Protein AF-A0A972ZRT1-F1 (afdb_monomer_lite)

Structure (mmCIF, N/CA/C/O backbone):
data_AF-A0A972ZRT1-F1
#
_entry.id   AF-A0A972ZRT1-F1
#
loop_
_atom_site.group_PDB
_atom_site.id
_atom_site.type_symbol
_atom_site.label_atom_id
_atom_site.label_alt_id
_atom_site.label_comp_id
_atom_site.label_asym_id
_atom_site.label_entity_id
_atom_site.label_seq_id
_atom_site.pdbx_PDB_ins_code
_atom_site.Cartn_x
_atom_site.Cartn_y
_atom_site.Cartn_z
_atom_site.occupancy
_atom_site.B_iso_or_equiv
_atom_site.auth_seq_id
_atom_site.auth_comp_id
_atom_site.auth_asym_id
_atom_site.auth_atom_id
_atom_site.pdbx_PDB_model_num
ATOM 1 N N . MET A 1 1 ? 25.704 -63.045 24.864 1.00 39.81 1 MET A N 1
ATOM 2 C CA . MET A 1 1 ? 25.781 -61.750 24.145 1.00 39.81 1 MET A CA 1
ATOM 3 C C . MET A 1 1 ? 24.471 -61.599 23.388 1.00 39.81 1 MET A C 1
ATOM 5 O O . MET A 1 1 ? 24.212 -62.444 22.550 1.00 39.81 1 MET A O 1
ATOM 9 N N . LYS A 1 2 ? 23.493 -60.815 23.882 1.00 44.56 2 LYS A N 1
ATOM 10 C CA . LYS A 1 2 ? 23.227 -59.394 23.516 1.00 44.56 2 LYS A CA 1
ATOM 11 C C . LYS A 1 2 ? 23.296 -59.235 21.987 1.00 44.56 2 LYS A C 1
ATOM 13 O O . LYS A 1 2 ? 24.315 -59.601 21.431 1.00 44.56 2 LYS A O 1
ATOM 18 N N . TYR A 1 3 ? 22.237 -58.843 21.278 1.00 43.31 3 TYR A N 1
ATOM 19 C CA . TYR A 1 3 ? 21.700 -57.479 21.276 1.00 43.31 3 TYR A CA 1
ATOM 20 C C . TYR A 1 3 ? 20.175 -57.448 21.066 1.00 43.31 3 TYR A C 1
ATOM 22 O O . TYR A 1 3 ? 19.655 -58.005 20.107 1.00 43.31 3 TYR A O 1
ATOM 30 N N . PHE A 1 4 ? 19.480 -56.756 21.969 1.00 43.22 4 PHE A N 1
ATOM 31 C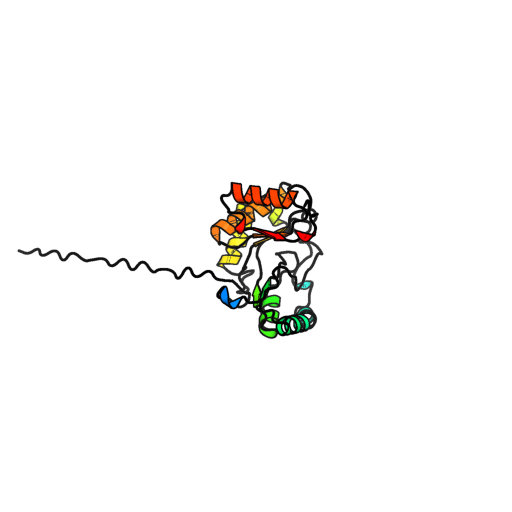 CA . PHE A 1 4 ? 18.089 -56.333 21.827 1.00 43.22 4 PHE A CA 1
ATOM 32 C C . PHE A 1 4 ? 18.144 -54.895 21.295 1.00 43.22 4 PHE A C 1
ATOM 34 O O . PHE A 1 4 ? 18.656 -54.016 21.987 1.00 43.22 4 PHE A O 1
ATOM 41 N N . PHE A 1 5 ? 17.726 -54.669 20.051 1.00 47.25 5 PHE A N 1
ATOM 42 C CA . PHE A 1 5 ? 17.643 -53.333 19.454 1.00 47.25 5 PHE A CA 1
ATOM 43 C C . PHE A 1 5 ? 16.257 -52.762 19.784 1.00 47.25 5 PHE A C 1
ATOM 45 O O . PHE A 1 5 ? 15.268 -53.314 19.299 1.00 47.25 5 PHE A O 1
ATOM 52 N N . PRO A 1 6 ? 16.123 -51.705 20.606 1.00 54.97 6 PRO A N 1
ATOM 53 C CA . PRO A 1 6 ? 14.837 -51.055 20.758 1.00 54.97 6 PRO A CA 1
ATOM 54 C C . PRO A 1 6 ? 14.612 -50.174 19.528 1.00 54.97 6 PRO A C 1
ATOM 56 O O . PRO A 1 6 ? 15.422 -49.306 19.200 1.00 54.97 6 PRO A O 1
ATOM 59 N N . PHE A 1 7 ? 13.513 -50.430 18.827 1.00 49.84 7 PHE A N 1
ATOM 60 C CA . PHE A 1 7 ? 13.030 -49.589 17.743 1.00 49.84 7 PHE A CA 1
ATOM 61 C C . PHE A 1 7 ? 12.568 -48.259 18.357 1.00 49.84 7 PHE A C 1
ATOM 63 O O . PHE A 1 7 ? 11.537 -48.197 19.028 1.00 49.84 7 PHE A O 1
ATOM 70 N N . LEU A 1 8 ? 13.376 -47.209 18.206 1.00 49.97 8 LEU A N 1
ATOM 71 C CA . LEU A 1 8 ? 13.036 -45.863 18.653 1.00 49.97 8 LEU A CA 1
ATOM 72 C C . LEU A 1 8 ? 12.017 -45.281 17.665 1.00 49.97 8 LEU A C 1
ATOM 74 O O . LEU A 1 8 ? 12.366 -44.891 16.552 1.00 49.97 8 LEU A O 1
ATOM 78 N N . LEU A 1 9 ? 10.747 -45.259 18.062 1.00 47.25 9 LEU A N 1
ATOM 79 C CA . LEU A 1 9 ? 9.679 -44.598 17.321 1.00 47.25 9 LEU A CA 1
ATOM 80 C C . LEU A 1 9 ? 9.896 -43.078 17.418 1.00 47.25 9 LEU A C 1
ATOM 82 O O . LEU A 1 9 ? 9.587 -42.462 18.436 1.00 47.25 9 LEU A O 1
ATOM 86 N N . ILE A 1 10 ? 10.477 -42.473 16.381 1.00 54.62 10 ILE A N 1
ATOM 87 C CA . ILE A 1 10 ? 10.592 -41.016 16.270 1.00 54.62 10 ILE A CA 1
ATOM 88 C C . ILE A 1 10 ? 9.195 -40.474 15.948 1.00 54.62 10 ILE A C 1
ATOM 90 O O . ILE A 1 10 ? 8.730 -40.559 14.812 1.00 54.62 10 ILE A O 1
ATOM 94 N N . LEU A 1 11 ? 8.508 -39.936 16.960 1.00 49.94 11 LEU A N 1
ATOM 95 C CA . LEU A 1 11 ? 7.317 -39.114 16.762 1.00 49.94 11 LEU A CA 1
ATOM 96 C C . LEU A 1 11 ? 7.757 -37.793 16.120 1.00 49.94 11 LEU A C 1
ATOM 98 O O . LEU A 1 11 ? 8.263 -36.896 16.792 1.00 49.94 11 LEU A O 1
ATOM 102 N N . VAL A 1 12 ? 7.573 -37.675 14.807 1.00 55.06 12 VAL A N 1
ATOM 103 C CA . VAL A 1 12 ? 7.642 -36.385 14.120 1.00 55.06 12 VAL A CA 1
ATOM 104 C C . VAL A 1 12 ? 6.389 -35.611 14.519 1.00 55.06 12 VAL A C 1
ATOM 106 O O . VAL A 1 12 ? 5.310 -35.816 13.966 1.00 55.06 12 VAL A O 1
ATOM 109 N N . LEU A 1 13 ? 6.514 -34.747 15.527 1.00 49.66 13 LEU A N 1
ATOM 110 C CA . LEU A 1 13 ? 5.521 -33.718 15.808 1.00 49.66 13 LEU A CA 1
ATOM 111 C C . LEU A 1 13 ? 5.566 -32.720 14.647 1.00 49.66 13 LEU A C 1
ATOM 113 O O . LEU A 1 13 ? 6.328 -31.756 14.664 1.00 49.66 13 LEU A O 1
ATOM 117 N N . LEU A 1 14 ? 4.764 -32.980 13.615 1.00 50.06 14 LEU A N 1
ATOM 118 C CA . LEU A 1 14 ? 4.345 -31.956 12.669 1.00 50.06 14 LEU A CA 1
ATOM 119 C C . LEU A 1 14 ? 3.598 -30.903 13.486 1.00 50.06 14 LEU A C 1
ATOM 121 O O . LEU A 1 14 ? 2.427 -31.058 13.825 1.00 50.06 14 LEU A O 1
ATOM 125 N N . SER A 1 15 ? 4.322 -29.856 13.865 1.00 46.12 15 SER A N 1
ATOM 126 C CA . SER A 1 15 ? 3.750 -28.594 14.302 1.00 46.12 15 SER A CA 1
ATOM 127 C C . SER A 1 15 ? 2.830 -28.124 13.179 1.00 46.12 15 SER A C 1
ATOM 129 O O . SER A 1 15 ? 3.302 -27.541 12.204 1.00 46.12 15 SER A O 1
ATOM 131 N N . CYS A 1 16 ? 1.530 -28.395 13.292 1.00 44.06 16 CYS A N 1
ATOM 132 C CA . CYS A 1 16 ? 0.522 -27.687 12.523 1.00 44.06 16 CYS A CA 1
ATOM 133 C C . CYS A 1 16 ? 0.669 -26.208 12.888 1.00 44.06 16 CYS A C 1
ATOM 135 O O . CYS A 1 16 ? 0.132 -25.756 13.899 1.00 44.06 16 CYS A O 1
ATOM 137 N N . GLN A 1 17 ? 1.457 -25.463 12.108 1.00 53.66 17 GLN A N 1
ATOM 138 C CA . GLN A 1 17 ? 1.399 -24.013 12.136 1.00 53.66 17 GLN A CA 1
ATOM 139 C C . GLN A 1 17 ? -0.059 -23.651 11.895 1.00 53.66 17 GLN A C 1
ATOM 141 O O . GLN A 1 17 ? -0.692 -24.117 10.947 1.00 53.66 17 GLN A O 1
ATOM 146 N N . ASN A 1 18 ? -0.618 -22.914 12.845 1.00 51.59 18 ASN A N 1
ATOM 147 C CA . ASN A 1 18 ? -2.002 -22.497 12.827 1.00 51.59 18 ASN A CA 1
ATOM 148 C C . ASN A 1 18 ? -2.142 -21.473 11.685 1.00 51.59 18 ASN A C 1
ATOM 150 O O . ASN A 1 18 ? -2.020 -20.273 11.912 1.00 51.59 18 ASN A O 1
ATOM 154 N N . ASN A 1 19 ? -2.326 -21.957 10.450 1.00 64.38 19 ASN A N 1
ATOM 155 C CA . ASN A 1 19 ? -2.485 -21.176 9.215 1.00 64.38 19 ASN A CA 1
ATOM 156 C C . ASN A 1 19 ? -3.867 -20.505 9.157 1.00 64.38 19 ASN A C 1
ATOM 158 O O . ASN A 1 19 ? -4.557 -20.525 8.139 1.00 64.38 19 ASN A O 1
ATOM 162 N N . GLN A 1 20 ? -4.310 -19.943 10.279 1.00 74.88 20 GLN A N 1
ATOM 163 C CA . GLN A 1 20 ? -5.464 -19.062 10.298 1.00 74.88 20 GLN A CA 1
ATOM 164 C C . GLN A 1 20 ? -5.087 -17.820 9.480 1.00 74.88 20 GLN A C 1
ATOM 166 O O . GLN A 1 20 ? -4.028 -17.243 9.745 1.00 74.88 20 GLN A O 1
ATOM 171 N N . PRO A 1 21 ? -5.904 -17.405 8.496 1.00 86.00 21 PRO A N 1
ATOM 172 C CA . PRO A 1 21 ? -5.670 -16.154 7.791 1.00 86.00 21 PRO A CA 1
ATOM 173 C C . PRO A 1 21 ? -5.600 -15.013 8.807 1.00 86.00 21 PRO A C 1
ATOM 175 O O . PRO A 1 21 ? -6.326 -15.031 9.803 1.00 86.00 21 PRO A O 1
ATOM 178 N N . LYS A 1 22 ? -4.734 -14.031 8.569 1.00 94.25 22 LYS A N 1
ATOM 179 C CA . LYS A 1 22 ? -4.545 -12.877 9.452 1.00 94.25 22 LYS A CA 1
ATOM 180 C C . LYS A 1 22 ? -4.625 -11.587 8.658 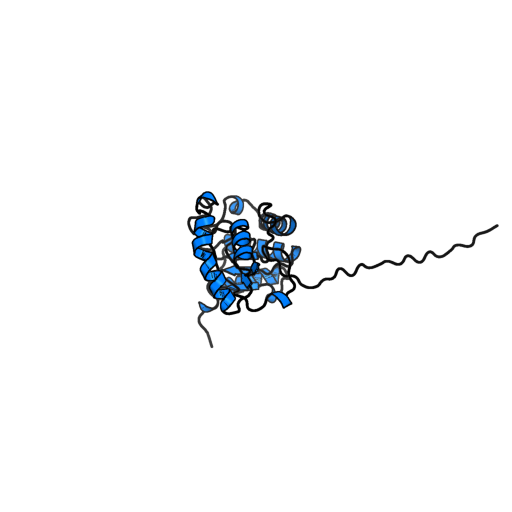1.00 94.25 22 LYS A C 1
ATOM 182 O O . LYS A 1 22 ? -4.318 -11.567 7.470 1.00 94.25 22 LYS A O 1
ATOM 187 N N . ILE A 1 23 ? -5.008 -10.515 9.337 1.00 97.44 23 ILE A N 1
ATOM 188 C CA . ILE A 1 23 ? -4.996 -9.158 8.798 1.00 97.44 23 ILE A CA 1
ATOM 189 C C . ILE A 1 23 ? -3.954 -8.356 9.567 1.00 97.44 23 ILE A C 1
ATOM 191 O O . ILE A 1 23 ? -3.992 -8.306 10.794 1.00 97.44 23 ILE A O 1
ATOM 195 N N . ILE A 1 24 ? -3.032 -7.722 8.849 1.00 98.44 24 ILE A N 1
ATOM 196 C CA . ILE A 1 24 ? -1.960 -6.918 9.437 1.00 98.44 24 ILE A CA 1
ATOM 197 C C . ILE A 1 24 ? -2.447 -5.470 9.538 1.00 98.44 24 ILE A C 1
ATOM 199 O O . ILE A 1 24 ? -2.597 -4.784 8.529 1.00 98.44 24 ILE A O 1
ATOM 203 N N . THR A 1 25 ? -2.714 -5.005 10.758 1.00 98.81 25 THR A N 1
ATOM 204 C CA . THR A 1 25 ? -3.015 -3.593 11.037 1.00 98.81 25 THR A CA 1
ATOM 205 C C . THR A 1 25 ? -1.760 -2.870 11.518 1.00 98.81 25 THR A C 1
ATOM 207 O O . THR A 1 25 ? -0.774 -3.494 11.914 1.00 98.81 25 THR A O 1
ATOM 210 N N . VAL A 1 26 ? -1.805 -1.540 11.581 1.00 98.75 26 VAL A N 1
ATOM 211 C CA . VAL A 1 26 ? -0.696 -0.734 12.119 1.00 98.75 26 VAL A CA 1
ATOM 212 C C . VAL A 1 26 ? -0.433 -0.956 13.615 1.00 98.75 26 VAL A C 1
ATOM 214 O O . VAL A 1 26 ? 0.616 -0.548 14.111 1.00 98.75 26 VAL A O 1
ATOM 217 N N . LEU A 1 27 ? -1.358 -1.607 14.332 1.00 98.62 27 LEU A N 1
ATOM 218 C CA . LEU A 1 27 ? -1.208 -1.994 15.742 1.00 98.62 27 LEU A CA 1
ATOM 219 C C . LEU A 1 27 ? -0.919 -3.489 15.936 1.00 98.62 27 LEU A C 1
ATOM 221 O O . LEU A 1 27 ? -0.841 -3.946 17.075 1.00 98.62 27 LEU A O 1
ATOM 225 N N . GLY A 1 28 ? -0.739 -4.242 14.848 1.00 97.81 28 GLY A N 1
ATOM 226 C CA . GLY A 1 28 ? -0.465 -5.676 14.870 1.00 97.81 28 GLY A CA 1
ATOM 227 C C . GLY A 1 28 ? -1.518 -6.509 14.143 1.00 97.81 28 GLY A C 1
ATOM 228 O O . GLY A 1 28 ? -2.446 -5.991 13.516 1.00 97.81 28 GLY A O 1
ATOM 229 N N . GLU A 1 29 ? -1.337 -7.823 14.203 1.00 97.81 29 GLU A N 1
ATOM 230 C CA . GLU A 1 29 ? -2.214 -8.787 13.545 1.00 97.81 29 GLU A CA 1
ATOM 231 C C . GLU A 1 29 ? -3.562 -8.922 14.267 1.00 97.81 29 GLU A C 1
ATOM 233 O O . GLU A 1 29 ? -3.623 -8.966 15.495 1.00 97.81 29 GLU A O 1
ATOM 238 N N . ILE A 1 30 ? -4.634 -9.063 13.490 1.00 97.88 30 ILE A N 1
ATOM 239 C CA . ILE A 1 30 ? -5.975 -9.427 13.961 1.00 97.88 30 ILE A CA 1
ATOM 240 C C . ILE A 1 30 ? -6.520 -10.596 13.135 1.00 97.88 30 ILE A C 1
ATOM 242 O O . ILE A 1 30 ? -6.065 -10.857 12.015 1.00 97.88 30 ILE A O 1
ATOM 246 N N . SER A 1 31 ? -7.534 -11.285 13.654 1.00 97.00 31 SER A N 1
ATOM 247 C CA . SER A 1 31 ? -8.273 -12.276 12.868 1.00 97.00 31 SER A CA 1
ATOM 248 C C . SER A 1 31 ? -9.198 -11.601 11.835 1.00 97.00 31 SER A C 1
ATOM 250 O O . SER A 1 31 ? -9.714 -10.510 12.085 1.00 97.00 31 SER A O 1
ATOM 252 N N . PRO A 1 32 ? -9.504 -12.244 10.694 1.00 96.00 32 PRO A N 1
ATOM 253 C CA . PRO A 1 32 ? -10.444 -11.713 9.704 1.00 96.00 32 PRO A CA 1
ATOM 254 C C . PRO A 1 32 ? -11.835 -11.413 10.278 1.00 96.00 32 PRO A C 1
ATOM 256 O O . PRO A 1 32 ? -12.476 -10.444 9.879 1.00 96.00 32 PRO A O 1
ATOM 259 N N . SER A 1 33 ? -12.294 -12.197 11.261 1.00 96.19 33 SER A N 1
ATOM 260 C CA . SER A 1 33 ? -13.561 -11.954 11.965 1.00 96.19 33 SER A CA 1
ATOM 261 C C . SER A 1 33 ? -13.582 -10.644 12.754 1.00 96.19 33 SER A C 1
ATOM 263 O O . SER A 1 33 ? -14.654 -10.129 13.067 1.00 96.19 33 SER A O 1
ATOM 265 N N . GLU A 1 34 ? -12.417 -10.081 13.074 1.00 97.50 34 GLU A N 1
ATOM 266 C CA . GLU A 1 34 ? -12.307 -8.818 13.797 1.00 97.50 34 GLU A CA 1
ATOM 267 C C . GLU A 1 34 ? -12.317 -7.589 12.892 1.00 97.50 34 GLU A C 1
ATOM 269 O O . GLU A 1 34 ? -12.386 -6.489 13.438 1.00 97.50 34 GLU A O 1
ATOM 274 N N . LEU A 1 35 ? -12.289 -7.748 11.566 1.00 96.94 35 LEU A N 1
ATOM 275 C CA . LEU A 1 35 ? -12.276 -6.635 10.613 1.00 96.94 35 LEU A CA 1
ATOM 276 C C . LEU A 1 35 ? -13.565 -5.794 10.702 1.00 96.94 35 LEU A C 1
ATOM 278 O O . LEU A 1 35 ? -13.544 -4.573 10.754 1.00 96.94 35 LEU A O 1
ATOM 282 N N . GLY A 1 36 ? -14.729 -6.441 10.795 1.00 97.75 36 GLY A N 1
ATOM 283 C CA . GLY A 1 36 ? -16.011 -5.732 10.844 1.00 97.75 36 GLY A CA 1
ATOM 284 C C . GLY A 1 36 ? -16.269 -4.856 9.607 1.00 97.75 36 GLY A C 1
ATOM 285 O O . GLY A 1 36 ? -15.763 -5.109 8.511 1.00 97.75 36 GLY A O 1
ATOM 286 N N . LYS A 1 37 ? -17.108 -3.824 9.761 1.00 98.31 37 LYS A N 1
ATOM 287 C CA . LYS A 1 37 ? -17.462 -2.930 8.651 1.00 98.31 37 LYS A CA 1
ATOM 288 C C . LYS A 1 37 ? -16.246 -2.082 8.262 1.00 98.31 37 LYS A C 1
ATOM 290 O O . LYS A 1 37 ? -15.695 -1.373 9.106 1.00 98.31 37 LYS A O 1
ATOM 295 N N . THR A 1 38 ? -15.855 -2.159 6.991 1.00 98.50 38 THR A N 1
ATOM 296 C CA . THR A 1 38 ? -14.547 -1.688 6.514 1.00 98.50 38 THR A CA 1
ATOM 297 C C . THR A 1 38 ? -14.672 -0.715 5.350 1.00 98.50 38 THR A C 1
ATOM 299 O O . THR A 1 38 ? -15.415 -0.975 4.403 1.00 98.50 38 THR A O 1
ATOM 302 N N . LEU A 1 39 ? -13.906 0.374 5.402 1.00 98.19 39 LEU A N 1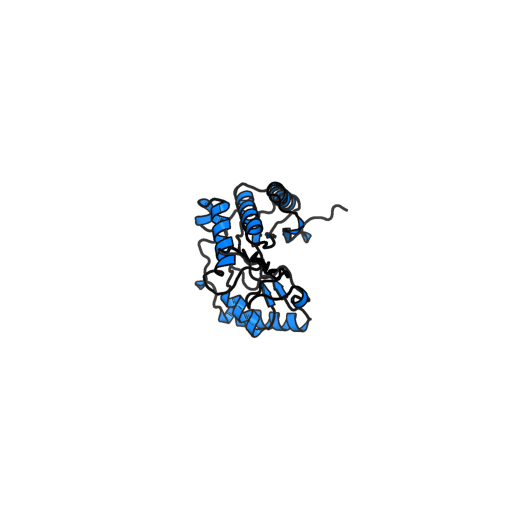
ATOM 303 C CA . LEU A 1 39 ? -13.628 1.226 4.245 1.00 98.19 39 LEU A CA 1
ATOM 304 C C . LEU A 1 39 ? -12.332 0.753 3.593 1.00 98.19 39 LEU A C 1
ATOM 306 O O . LEU A 1 39 ? -11.277 0.743 4.222 1.00 98.19 39 LEU A O 1
ATOM 310 N N . HIS A 1 40 ? -12.430 0.283 2.355 1.00 96.50 40 HIS A N 1
ATOM 311 C CA . HIS A 1 40 ? -11.385 -0.518 1.718 1.00 96.50 40 HIS A CA 1
ATOM 312 C C . HIS A 1 40 ? -10.405 0.296 0.864 1.00 96.50 40 HIS A C 1
ATOM 314 O O . HIS A 1 40 ? -9.440 -0.275 0.368 1.00 96.50 40 HIS A O 1
ATOM 320 N N . HIS A 1 41 ? -10.633 1.597 0.667 1.00 98.00 41 HIS A N 1
ATOM 321 C CA . HIS A 1 41 ? -9.734 2.457 -0.097 1.00 98.00 41 HIS A CA 1
ATOM 322 C C . HIS A 1 41 ? -9.919 3.918 0.306 1.00 98.00 41 HIS A C 1
ATOM 324 O O . HIS A 1 41 ? -10.781 4.611 -0.223 1.00 98.00 41 HIS A O 1
ATOM 330 N N . GLU A 1 42 ? -9.084 4.379 1.226 1.00 98.38 42 GLU A N 1
ATOM 331 C CA . GLU A 1 42 ? -9.115 5.743 1.745 1.00 98.38 42 GLU A CA 1
ATOM 332 C C . GLU A 1 42 ? -7.692 6.305 1.835 1.00 98.38 42 GLU A C 1
ATOM 334 O O . GLU A 1 42 ? -6.707 5.581 1.670 1.00 98.38 42 GLU A O 1
ATOM 339 N N . HIS A 1 43 ? -7.587 7.596 2.140 1.00 98.44 43 HIS A N 1
ATOM 340 C CA . HIS A 1 43 ? -6.313 8.259 2.389 1.00 98.44 43 HIS A CA 1
ATOM 341 C C . HIS A 1 43 ? -6.437 9.240 3.555 1.00 98.44 43 HIS A C 1
ATOM 343 O O . HIS A 1 43 ? -7.273 10.144 3.523 1.00 98.44 43 HIS A O 1
ATOM 349 N N . LEU A 1 44 ? -5.601 9.082 4.582 1.00 98.00 44 LEU A N 1
ATOM 350 C CA . LEU A 1 44 ? -5.611 9.954 5.765 1.00 98.00 44 LEU A CA 1
ATOM 351 C C . LEU A 1 44 ? -4.706 11.179 5.580 1.00 98.00 44 LEU A C 1
ATOM 353 O O . LEU A 1 44 ? -4.943 12.231 6.175 1.00 98.00 44 LEU A O 1
ATOM 357 N N . LEU A 1 45 ? -3.679 11.037 4.748 1.00 98.19 45 LEU A N 1
ATOM 358 C CA . LEU A 1 45 ? -2.745 12.075 4.337 1.00 98.19 45 LEU A CA 1
ATOM 359 C C . LEU A 1 45 ? -2.267 11.743 2.922 1.00 98.19 45 LEU A C 1
ATOM 361 O O . LEU A 1 45 ? -1.933 10.595 2.652 1.00 98.19 45 LEU A O 1
ATOM 365 N N . VAL A 1 46 ? -2.208 12.739 2.038 1.00 97.19 46 VAL A N 1
ATOM 366 C CA . VAL A 1 46 ? -1.648 12.584 0.689 1.00 97.19 46 VAL A CA 1
ATOM 367 C C . VAL A 1 46 ? -0.805 13.802 0.340 1.00 97.19 46 VAL A C 1
ATOM 369 O O . VAL A 1 46 ? -1.200 14.933 0.624 1.00 97.19 46 VAL A O 1
ATOM 372 N N . ASP A 1 47 ? 0.329 13.576 -0.316 1.00 96.81 47 ASP A N 1
ATOM 373 C CA . ASP A 1 47 ? 1.217 14.621 -0.821 1.00 96.81 47 ASP A CA 1
ATOM 374 C C . ASP A 1 47 ? 1.577 14.365 -2.291 1.00 96.81 47 ASP A C 1
ATOM 376 O O . ASP A 1 47 ? 2.472 13.593 -2.623 1.00 96.81 47 ASP A O 1
ATOM 380 N N . PHE A 1 48 ? 0.876 15.052 -3.194 1.00 95.44 48 PHE A N 1
ATOM 381 C CA . PHE A 1 48 ? 1.057 14.924 -4.644 1.00 95.44 48 PHE A CA 1
ATOM 382 C C . PHE A 1 48 ? 2.208 15.779 -5.207 1.00 95.44 48 PHE A C 1
ATOM 384 O O . PHE A 1 48 ? 2.230 16.072 -6.411 1.00 95.44 48 PHE A O 1
ATOM 391 N N . ILE A 1 49 ? 3.165 16.216 -4.381 1.00 96.62 49 ILE A N 1
ATOM 392 C CA . ILE A 1 49 ? 4.247 17.088 -4.858 1.00 96.62 49 ILE A CA 1
ATOM 393 C C . ILE A 1 49 ? 5.147 16.389 -5.889 1.00 96.62 49 ILE A C 1
ATOM 395 O O . ILE A 1 49 ? 5.418 16.982 -6.931 1.00 96.62 49 ILE A O 1
ATOM 399 N N . GLY A 1 50 ? 5.502 15.122 -5.656 1.00 96.50 50 GLY A N 1
ATOM 400 C CA . GLY A 1 50 ? 6.469 14.358 -6.455 1.00 96.50 50 GLY A CA 1
ATOM 401 C C . GLY A 1 50 ? 7.490 13.640 -5.567 1.00 96.50 50 GLY A C 1
ATOM 402 O O . GLY A 1 50 ? 7.731 14.062 -4.434 1.00 96.50 50 GLY A O 1
ATOM 403 N N . ALA A 1 51 ? 8.069 12.543 -6.058 1.00 96.56 51 ALA A N 1
ATOM 404 C CA . ALA A 1 51 ? 8.990 11.721 -5.262 1.00 96.56 51 ALA A CA 1
ATOM 405 C C . ALA A 1 51 ? 10.318 12.423 -4.928 1.00 96.56 51 ALA A C 1
ATOM 407 O O . ALA A 1 51 ? 10.930 12.119 -3.909 1.00 96.56 51 ALA A O 1
ATOM 408 N N . ASP A 1 52 ? 10.737 13.378 -5.758 1.00 95.06 52 ASP A N 1
ATOM 409 C CA . ASP A 1 52 ? 11.956 14.179 -5.588 1.00 95.06 52 ASP A CA 1
ATOM 410 C C . ASP A 1 52 ? 11.864 15.213 -4.453 1.00 95.06 52 ASP A C 1
ATOM 412 O O . ASP A 1 52 ? 12.881 15.720 -3.980 1.00 95.06 52 ASP A O 1
ATOM 416 N N . SER A 1 53 ? 10.642 15.526 -4.021 1.00 95.88 53 SER A N 1
ATOM 417 C CA . SER A 1 53 ? 10.355 16.645 -3.123 1.00 95.88 53 SER A CA 1
ATOM 418 C C . SER A 1 53 ? 9.578 16.238 -1.873 1.00 95.88 53 SER A C 1
ATOM 420 O O . SER A 1 53 ? 9.426 17.058 -0.965 1.00 95.88 53 SER A O 1
ATOM 422 N N . THR A 1 54 ? 9.040 15.015 -1.822 1.00 95.81 54 THR A N 1
ATOM 423 C CA . THR A 1 54 ? 8.240 14.534 -0.689 1.00 95.81 54 THR A CA 1
ATOM 424 C C . THR A 1 54 ? 9.103 14.082 0.494 1.00 95.81 54 THR A C 1
ATOM 426 O O . THR A 1 54 ? 10.290 13.793 0.353 1.00 95.81 54 THR A O 1
ATOM 429 N N . GLY A 1 55 ? 8.509 14.037 1.687 1.00 94.00 55 GLY A N 1
ATOM 430 C CA . GLY A 1 55 ? 9.181 13.616 2.915 1.00 94.00 55 GLY A CA 1
ATOM 431 C C . GLY A 1 55 ? 8.476 14.109 4.176 1.00 94.00 55 GLY A C 1
ATOM 432 O O . GLY A 1 55 ? 7.669 15.039 4.134 1.00 94.00 55 GLY A O 1
ATOM 433 N N . TYR A 1 56 ? 8.816 13.516 5.327 1.00 95.50 56 TYR A N 1
ATOM 434 C CA . TYR A 1 56 ? 8.179 13.812 6.621 1.00 95.50 56 TYR A CA 1
ATOM 435 C C . TYR A 1 56 ? 8.247 15.284 7.051 1.00 95.50 56 TYR A C 1
ATOM 437 O O . TYR A 1 56 ? 7.463 15.720 7.887 1.00 95.50 56 TYR A O 1
ATOM 445 N N . ASN A 1 57 ? 9.163 16.073 6.488 1.00 95.94 57 ASN A N 1
ATOM 446 C CA . ASN A 1 57 ? 9.271 17.511 6.729 1.00 95.94 57 ASN A CA 1
ATOM 447 C C . ASN A 1 57 ? 8.1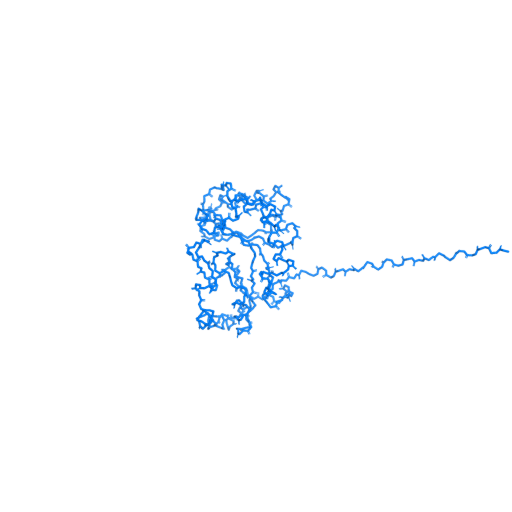20 18.330 6.118 1.00 95.94 57 ASN A C 1
ATOM 449 O O . ASN A 1 57 ? 7.990 19.511 6.436 1.00 95.94 57 ASN A O 1
ATOM 453 N N . ARG A 1 58 ? 7.305 17.743 5.234 1.00 97.06 58 ARG A N 1
ATOM 454 C CA . ARG A 1 58 ? 6.217 18.448 4.541 1.00 97.06 58 ARG A CA 1
ATOM 455 C C . ARG A 1 58 ? 4.924 18.552 5.330 1.00 97.06 58 ARG A C 1
ATOM 457 O O . ARG A 1 58 ? 4.057 19.338 4.956 1.00 97.06 58 ARG A O 1
ATOM 464 N N . TRP A 1 59 ? 4.788 17.799 6.415 1.00 97.31 59 TRP A N 1
ATOM 465 C CA . TRP A 1 59 ? 3.614 17.863 7.271 1.00 97.31 59 TRP A CA 1
ATOM 466 C C . TRP A 1 59 ? 3.993 17.899 8.742 1.00 97.31 59 TRP A C 1
ATOM 468 O O . TRP A 1 59 ? 4.922 17.242 9.208 1.00 97.31 59 TRP A O 1
ATOM 478 N N . ASN A 1 60 ? 3.206 18.643 9.512 1.00 97.94 60 ASN A N 1
ATOM 479 C CA . ASN A 1 60 ? 3.236 18.545 10.957 1.00 97.94 60 ASN A CA 1
ATOM 480 C C . ASN A 1 60 ? 2.294 17.415 11.396 1.00 97.94 60 ASN A C 1
ATOM 482 O O . ASN A 1 60 ? 1.074 17.535 11.285 1.00 97.94 60 ASN A O 1
ATOM 486 N N . LYS A 1 61 ? 2.849 16.322 11.935 1.00 97.19 61 LYS A N 1
ATOM 487 C CA . LYS A 1 61 ? 2.064 15.162 12.401 1.00 97.19 61 LYS A CA 1
ATOM 488 C C . LYS A 1 61 ? 0.938 15.548 13.363 1.00 97.19 61 LYS A C 1
ATOM 490 O O . LYS A 1 61 ? -0.153 14.998 13.264 1.00 97.19 61 LYS A O 1
ATOM 495 N N . GLN A 1 62 ? 1.169 16.493 14.275 1.00 98.06 62 GLN A N 1
ATOM 496 C CA . GLN A 1 62 ? 0.154 16.888 15.251 1.00 98.06 62 GLN A CA 1
ATOM 497 C C . GLN A 1 62 ? -0.995 17.667 14.600 1.00 98.06 62 GLN A C 1
ATOM 499 O O . GLN A 1 62 ? -2.146 17.472 14.985 1.00 98.06 62 GLN A O 1
ATOM 504 N N . GLU A 1 63 ? -0.716 18.499 13.596 1.00 98.50 63 GLU A N 1
ATOM 505 C CA . GLU A 1 63 ? -1.760 19.179 12.821 1.00 98.50 63 GLU A CA 1
ATOM 506 C C . GLU A 1 63 ? -2.603 18.184 12.022 1.00 98.50 63 GLU A C 1
ATOM 508 O O . GLU A 1 63 ? -3.833 18.265 12.055 1.00 98.50 63 GLU A O 1
ATOM 513 N N . VAL A 1 64 ? -1.961 17.197 11.385 1.00 98.56 64 VAL A N 1
ATOM 514 C CA . VAL A 1 64 ? -2.679 16.127 10.677 1.00 98.56 64 VAL A CA 1
ATOM 515 C C . VAL A 1 64 ? -3.549 15.334 11.653 1.00 98.56 64 VAL A C 1
ATOM 517 O O . VAL A 1 64 ? -4.734 15.145 11.393 1.00 98.56 64 VAL A O 1
ATOM 520 N N . VAL A 1 65 ? -3.023 14.954 12.824 1.00 98.81 65 VAL A N 1
ATOM 521 C CA . VAL A 1 65 ? -3.813 14.284 13.873 1.00 98.81 65 VAL A CA 1
ATOM 522 C C . VAL A 1 65 ? -5.008 15.131 14.302 1.00 98.81 65 VAL A C 1
ATOM 524 O O . VAL A 1 65 ? -6.122 14.618 14.350 1.00 98.81 65 VAL A O 1
ATOM 527 N N . ASN A 1 66 ? -4.806 16.420 14.582 1.00 98.69 66 ASN A N 1
ATOM 528 C CA . ASN A 1 66 ? -5.883 17.322 15.002 1.00 98.69 66 ASN A CA 1
ATOM 529 C C . ASN A 1 66 ? -6.983 17.437 13.939 1.00 98.69 66 ASN A C 1
ATOM 531 O O . ASN A 1 66 ? -8.156 17.579 14.284 1.00 98.69 66 ASN A O 1
ATOM 535 N N . LYS A 1 67 ? -6.611 17.369 12.657 1.00 98.69 67 LYS A N 1
ATOM 536 C CA . LYS A 1 67 ? -7.548 17.451 11.538 1.00 98.69 67 LYS A CA 1
ATOM 537 C C . LYS A 1 67 ? -8.290 16.139 11.290 1.00 98.69 67 LYS A C 1
ATOM 539 O O . LYS A 1 67 ? -9.493 16.177 11.059 1.00 98.69 67 LYS A O 1
ATOM 544 N N . VAL A 1 68 ? -7.586 15.008 11.311 1.00 98.69 68 VAL A N 1
ATOM 545 C CA . VAL A 1 68 ? -8.102 13.700 10.870 1.00 98.69 68 VAL A CA 1
ATOM 546 C C . VAL A 1 68 ? -8.824 12.951 11.991 1.00 98.69 68 VAL A C 1
ATOM 548 O O . VAL A 1 68 ? -9.840 12.303 11.743 1.00 98.69 68 VAL A O 1
ATOM 551 N N . LEU A 1 69 ? -8.348 13.055 13.237 1.00 98.81 69 LEU A N 1
ATOM 552 C CA . LEU A 1 69 ? -8.884 12.288 14.366 1.00 98.81 69 LEU A CA 1
ATOM 553 C C . LEU A 1 69 ? -10.403 12.463 14.581 1.00 98.81 69 LEU A C 1
ATOM 555 O O . LEU A 1 69 ? -11.064 11.444 14.797 1.00 98.81 69 LEU A O 1
ATOM 559 N N . PRO A 1 70 ? -10.992 13.677 14.494 1.00 98.75 70 PRO A N 1
ATOM 560 C CA . PRO A 1 70 ? -12.440 13.840 14.635 1.00 98.75 70 PRO A CA 1
ATOM 561 C C . PRO A 1 70 ? -13.247 13.010 13.626 1.00 98.75 70 PRO A C 1
ATOM 563 O O . PRO A 1 70 ? -14.229 12.383 14.015 1.00 98.75 70 PRO A O 1
ATOM 566 N N . PHE A 1 71 ? -12.796 12.927 12.368 1.00 98.62 71 PHE A N 1
ATOM 567 C CA . PHE A 1 71 ? -13.469 12.143 11.326 1.00 98.62 71 PHE A CA 1
ATOM 568 C C . PHE A 1 71 ? -13.374 10.637 11.581 1.00 98.62 71 PHE A C 1
ATOM 570 O O . PHE A 1 71 ? -14.346 9.916 11.376 1.00 98.62 71 PHE A O 1
ATOM 577 N N . LEU A 1 72 ? -12.235 10.146 12.084 1.00 98.75 72 LEU A N 1
ATOM 578 C CA . LEU A 1 72 ? -12.100 8.731 12.454 1.00 98.75 72 LEU A CA 1
ATOM 579 C C . LEU A 1 72 ? -13.017 8.356 13.626 1.00 98.75 72 LEU A C 1
ATOM 581 O O . LEU A 1 72 ? -13.597 7.272 13.637 1.00 98.75 72 LEU A O 1
ATOM 585 N N . ILE A 1 73 ? -13.178 9.247 14.608 1.00 98.69 73 ILE A N 1
ATOM 586 C CA . ILE A 1 73 ? -14.120 9.034 15.716 1.00 98.69 73 ILE A CA 1
ATOM 587 C C . ILE A 1 73 ? -15.562 9.032 15.196 1.00 98.69 73 ILE A C 1
ATOM 589 O O . ILE A 1 73 ? -16.349 8.164 15.574 1.00 98.69 73 ILE A O 1
ATOM 593 N N . GLU A 1 74 ? -15.906 9.965 14.308 1.00 98.38 74 GLU A N 1
ATOM 594 C CA . GLU A 1 74 ? -17.227 10.024 13.682 1.00 98.38 74 GLU A CA 1
ATOM 595 C C . GLU A 1 74 ? -17.539 8.735 12.913 1.00 98.38 74 GLU A C 1
ATOM 597 O O . GLU A 1 74 ? -18.562 8.098 13.168 1.00 98.38 74 GLU A O 1
ATOM 602 N N . ILE A 1 75 ? -16.628 8.280 12.049 1.00 96.94 75 ILE A N 1
ATOM 603 C CA . ILE A 1 75 ? -16.837 7.074 11.241 1.00 96.94 75 ILE A CA 1
ATOM 604 C C . ILE A 1 75 ? -16.979 5.829 12.117 1.00 96.94 75 ILE A C 1
ATOM 606 O O . ILE A 1 75 ? -17.853 4.993 11.866 1.00 96.94 75 ILE A O 1
ATOM 610 N N . LYS A 1 76 ? -16.206 5.746 13.205 1.00 97.88 76 LYS A N 1
ATOM 611 C CA . LYS A 1 76 ? -16.337 4.682 14.201 1.00 97.88 76 LYS A CA 1
ATOM 612 C C . LYS A 1 76 ? -17.721 4.661 14.840 1.00 97.88 76 LYS A C 1
ATOM 614 O O . LYS A 1 76 ? -18.322 3.596 14.968 1.00 97.88 76 LYS A O 1
ATOM 619 N N . ASN A 1 77 ? -18.257 5.830 15.186 1.00 98.25 77 ASN A N 1
ATOM 620 C CA . ASN A 1 77 ? -19.593 5.956 15.773 1.00 98.25 77 ASN A CA 1
ATOM 621 C C . ASN A 1 77 ? -20.713 5.555 14.796 1.00 98.25 77 ASN A C 1
ATOM 623 O O . ASN A 1 77 ? -21.795 5.178 15.239 1.00 98.25 77 ASN A O 1
ATOM 627 N N . THR A 1 78 ? -20.455 5.557 13.483 1.00 98.06 78 THR A N 1
ATOM 628 C CA . THR A 1 78 ? -21.377 4.997 12.472 1.00 98.06 78 THR A CA 1
ATOM 629 C C . THR A 1 78 ? -21.255 3.473 12.288 1.00 98.06 78 THR A C 1
ATOM 631 O O . THR A 1 78 ? -21.940 2.884 11.447 1.00 98.06 78 THR A O 1
ATOM 634 N N . GLY A 1 79 ? -20.394 2.814 13.073 1.00 97.88 79 GLY A N 1
ATOM 635 C CA . GLY A 1 79 ? -20.215 1.361 13.096 1.00 97.88 79 GLY A CA 1
ATOM 636 C C . GLY A 1 79 ? -19.084 0.827 12.213 1.00 97.88 79 GLY A C 1
ATOM 637 O O . GLY A 1 79 ? -18.933 -0.392 12.121 1.00 97.88 79 GLY A O 1
ATOM 638 N N . TYR A 1 80 ? -18.289 1.689 11.567 1.00 98.38 80 TYR A N 1
ATOM 639 C CA . TYR A 1 80 ? -17.059 1.249 10.901 1.00 98.38 80 TYR A CA 1
ATOM 640 C C . TYR A 1 80 ? -15.982 0.911 11.926 1.00 98.38 80 TYR A C 1
ATOM 642 O O . TYR A 1 80 ? -15.816 1.595 12.933 1.00 98.38 80 TYR A O 1
ATOM 650 N N . LYS A 1 81 ? -15.241 -0.160 11.663 1.00 98.50 81 LYS A N 1
ATOM 651 C CA . LYS A 1 81 ? -14.183 -0.642 12.552 1.00 98.50 81 LYS A CA 1
ATOM 652 C C . LYS A 1 81 ? -12.805 -0.545 11.914 1.00 98.50 81 LYS A C 1
ATOM 654 O O . LYS A 1 81 ? -11.847 -0.274 12.636 1.00 98.50 81 LYS A O 1
ATOM 659 N N . THR A 1 82 ? -12.727 -0.688 10.591 1.00 98.81 82 THR A N 1
ATOM 660 C CA . THR A 1 82 ? -11.457 -0.732 9.861 1.00 98.81 82 THR A CA 1
ATOM 661 C C . THR A 1 82 ? -11.448 0.210 8.675 1.00 98.81 82 THR A C 1
ATOM 663 O O . THR A 1 82 ? -12.463 0.409 8.002 1.00 98.81 82 THR A O 1
ATOM 666 N N . LEU A 1 83 ? -10.275 0.767 8.409 1.00 98.69 83 LEU A N 1
ATOM 667 C CA . LEU A 1 83 ? -10.018 1.619 7.267 1.00 98.69 83 LEU A CA 1
ATOM 668 C C . LEU A 1 83 ? -8.659 1.248 6.656 1.00 98.69 83 LEU A C 1
ATOM 670 O O . LEU A 1 83 ? -7.660 1.079 7.359 1.00 98.69 83 LEU A O 1
ATOM 674 N N . VAL A 1 84 ? -8.647 1.071 5.339 1.00 98.81 84 VAL A N 1
ATOM 675 C CA . VAL A 1 84 ? -7.462 0.734 4.549 1.00 98.81 84 VAL A CA 1
ATOM 676 C C . VAL A 1 84 ? -6.873 2.017 3.967 1.00 98.81 84 VAL A C 1
ATOM 678 O O . VAL A 1 84 ? -7.467 2.613 3.066 1.00 98.81 84 VAL A O 1
ATOM 681 N N . ASP A 1 85 ? -5.719 2.446 4.486 1.00 98.81 85 ASP A N 1
ATOM 682 C CA . ASP A 1 85 ? -4.990 3.592 3.945 1.00 98.81 85 ASP A CA 1
ATOM 683 C C . ASP A 1 85 ? -4.179 3.141 2.726 1.00 98.81 85 ASP A C 1
ATOM 685 O O . ASP A 1 85 ? -3.241 2.341 2.821 1.00 98.81 85 ASP A O 1
ATOM 689 N N . ALA A 1 86 ? -4.577 3.637 1.559 1.00 98.38 86 ALA A N 1
ATOM 690 C CA . ALA A 1 86 ? -4.015 3.252 0.275 1.00 98.38 86 ALA A CA 1
ATOM 691 C C . ALA A 1 86 ? -2.979 4.254 -0.242 1.00 98.38 86 ALA A C 1
ATOM 693 O O . ALA A 1 86 ? -2.825 4.401 -1.456 1.00 98.38 86 ALA A O 1
ATOM 694 N N . THR A 1 87 ? -2.286 4.950 0.657 1.00 98.50 87 THR A N 1
ATOM 695 C CA . THR A 1 87 ? -1.209 5.885 0.321 1.00 98.50 87 THR A CA 1
ATOM 696 C C . THR A 1 87 ? 0.119 5.123 0.244 1.00 98.50 87 THR A C 1
ATOM 698 O O . THR A 1 87 ? 0.587 4.645 1.279 1.00 98.50 87 THR A O 1
ATOM 701 N N . PRO A 1 88 ? 0.719 4.946 -0.948 1.00 97.56 88 PRO A N 1
ATOM 702 C CA . PRO A 1 88 ? 1.992 4.243 -1.099 1.00 97.56 88 PRO A CA 1
ATOM 703 C C . PRO A 1 88 ? 3.195 5.109 -0.720 1.00 97.56 88 PRO A C 1
ATOM 705 O O . PRO A 1 88 ? 3.077 6.310 -0.444 1.00 97.56 88 PRO A O 1
ATOM 708 N N . GLU A 1 89 ? 4.372 4.481 -0.719 1.00 97.00 89 GLU A N 1
ATOM 709 C CA . GLU A 1 89 ? 5.646 5.183 -0.573 1.00 97.00 89 GLU A CA 1
ATOM 710 C C . GLU A 1 89 ? 5.740 6.321 -1.611 1.00 97.00 89 GLU A C 1
ATOM 712 O O . GLU A 1 89 ? 5.269 6.186 -2.741 1.00 97.00 89 GLU A O 1
ATOM 717 N N . TYR A 1 90 ? 6.305 7.462 -1.207 1.00 97.75 90 TYR A N 1
ATOM 718 C CA . TYR A 1 90 ? 6.410 8.698 -2.002 1.00 97.75 90 TYR A CA 1
ATOM 719 C C . TYR A 1 90 ? 5.099 9.438 -2.339 1.00 97.75 90 TYR A C 1
ATOM 721 O O . TYR A 1 90 ? 5.132 10.428 -3.073 1.00 97.75 90 TYR A O 1
ATOM 729 N N . LEU A 1 91 ? 3.959 9.037 -1.761 1.00 97.31 91 LEU A N 1
ATOM 730 C CA . LEU A 1 91 ? 2.688 9.774 -1.871 1.00 97.31 91 LEU A CA 1
ATOM 731 C C . LEU A 1 91 ? 2.183 10.340 -0.529 1.00 97.31 91 LEU A C 1
ATOM 733 O O . LEU A 1 91 ? 1.037 10.770 -0.425 1.00 97.31 91 LEU A O 1
ATOM 737 N N . GLY A 1 92 ? 3.028 10.343 0.506 1.00 97.38 92 GLY A N 1
ATOM 738 C CA . GLY A 1 92 ? 2.676 10.825 1.850 1.00 97.38 92 GLY A CA 1
ATOM 739 C C . GLY A 1 92 ? 2.382 9.730 2.884 1.00 97.38 92 GLY A C 1
ATOM 740 O O . GLY A 1 92 ? 1.820 10.033 3.935 1.00 97.38 92 GLY A O 1
ATOM 741 N N . ARG A 1 93 ? 2.754 8.468 2.618 1.00 98.31 93 ARG A N 1
ATOM 742 C CA . ARG A 1 93 ? 2.645 7.368 3.592 1.00 98.31 93 ARG A CA 1
ATOM 743 C C . ARG A 1 93 ? 3.433 7.701 4.863 1.00 98.31 93 ARG A C 1
ATOM 745 O O . ARG A 1 93 ? 4.626 7.970 4.797 1.00 98.31 93 ARG A O 1
ATOM 752 N N . ASP A 1 94 ? 2.777 7.630 6.020 1.00 98.56 94 ASP A N 1
ATOM 753 C CA . ASP A 1 94 ? 3.408 7.858 7.327 1.00 98.56 94 ASP A CA 1
ATOM 754 C C . ASP A 1 94 ? 2.929 6.814 8.351 1.00 98.56 94 ASP A C 1
ATOM 756 O O . ASP A 1 94 ? 1.890 6.994 8.996 1.00 98.56 94 ASP A O 1
ATOM 760 N N . PRO A 1 95 ? 3.664 5.698 8.524 1.00 98.50 95 PRO A N 1
ATOM 761 C CA . PRO A 1 95 ? 3.237 4.604 9.396 1.00 98.50 95 PRO A CA 1
ATOM 762 C C . PRO A 1 95 ? 3.070 5.016 10.865 1.00 98.50 95 PRO A C 1
ATOM 764 O O . PRO A 1 95 ? 2.181 4.519 11.557 1.00 98.50 95 PRO A O 1
ATOM 767 N N . GLN A 1 96 ? 3.892 5.953 11.350 1.00 98.31 96 GLN A N 1
ATOM 768 C CA . GLN A 1 96 ? 3.816 6.439 12.732 1.00 98.31 96 GLN A CA 1
ATOM 769 C C . GLN A 1 96 ? 2.587 7.326 12.947 1.00 98.31 96 GLN A C 1
ATOM 771 O O . GLN A 1 96 ? 1.922 7.222 13.978 1.00 98.31 96 GLN A O 1
ATOM 776 N N . LEU A 1 97 ? 2.247 8.172 11.971 1.00 98.75 97 LEU A N 1
ATOM 777 C CA . LEU A 1 97 ? 0.998 8.932 11.989 1.00 98.75 97 LEU A CA 1
ATOM 778 C C . LEU A 1 97 ? -0.214 7.993 12.035 1.00 98.75 97 LEU A C 1
ATOM 780 O O . LEU A 1 97 ? -1.106 8.195 12.863 1.00 98.75 97 LEU A O 1
ATOM 784 N N . LEU A 1 98 ? -0.231 6.953 11.194 1.00 98.81 98 LEU A N 1
ATOM 785 C CA . LEU A 1 98 ? -1.301 5.953 11.200 1.00 98.81 98 LEU A CA 1
ATOM 786 C C . LEU A 1 98 ? -1.411 5.257 12.559 1.00 98.81 98 LEU A C 1
ATOM 788 O O . LEU A 1 98 ? -2.511 5.121 13.089 1.00 98.81 98 LEU A O 1
ATOM 792 N N . LYS A 1 99 ? -0.288 4.884 13.178 1.00 98.62 99 LYS A N 1
ATOM 793 C CA . LYS A 1 99 ? -0.280 4.298 14.523 1.00 98.62 99 LYS A CA 1
ATOM 794 C C . LYS A 1 99 ? -0.947 5.213 15.557 1.00 98.62 99 LYS A C 1
ATOM 796 O O . LYS A 1 99 ? -1.873 4.783 16.242 1.00 98.62 99 LYS A O 1
ATOM 801 N N . ILE A 1 100 ? -0.557 6.491 15.596 1.00 98.75 100 ILE A N 1
ATOM 802 C CA . ILE A 1 100 ? -1.137 7.495 16.505 1.00 98.75 100 ILE A CA 1
ATOM 803 C C . ILE A 1 100 ? -2.648 7.645 16.276 1.00 98.75 100 ILE A C 1
ATOM 805 O O . ILE A 1 100 ? -3.425 7.718 17.231 1.00 98.75 100 ILE A O 1
ATOM 809 N N . LEU A 1 101 ? -3.079 7.710 15.015 1.00 98.88 101 LEU A N 1
ATOM 810 C CA . LEU A 1 101 ? -4.490 7.847 14.655 1.00 98.88 101 LEU A CA 1
ATOM 811 C C . LEU A 1 101 ? -5.302 6.605 15.041 1.00 98.88 101 LEU A C 1
ATOM 813 O O . LEU A 1 101 ? -6.401 6.746 15.583 1.00 98.88 101 LEU A O 1
ATOM 817 N N . SER A 1 102 ? -4.761 5.407 14.812 1.00 98.81 102 SER A N 1
ATOM 818 C CA . SER A 1 102 ? -5.404 4.141 15.175 1.00 98.81 102 SER A CA 1
ATOM 819 C C . SER A 1 102 ? -5.555 4.008 16.692 1.00 98.81 102 SER A C 1
ATOM 821 O O . SER A 1 102 ? -6.658 3.749 17.169 1.00 98.81 102 SER A O 1
ATOM 823 N N . GLU A 1 103 ? -4.503 4.298 17.465 1.00 98.75 103 GLU A N 1
ATOM 824 C CA . GLU A 1 103 ? -4.536 4.269 18.936 1.00 98.75 103 GLU A CA 1
ATOM 825 C C . GLU A 1 103 ? -5.569 5.248 19.510 1.00 98.75 103 GLU A C 1
ATOM 827 O O . GLU A 1 103 ? -6.356 4.888 20.385 1.00 98.75 103 GLU A O 1
ATOM 832 N N . ARG A 1 104 ? -5.598 6.491 19.010 1.00 98.75 104 ARG A N 1
ATOM 833 C CA . ARG A 1 104 ? -6.465 7.549 19.560 1.00 98.75 104 ARG A CA 1
ATOM 834 C C . ARG A 1 104 ? -7.928 7.422 19.146 1.00 98.75 104 ARG A C 1
ATOM 836 O O . ARG A 1 104 ? -8.806 7.791 19.921 1.00 98.75 104 ARG A O 1
ATOM 843 N N . SER A 1 105 ? -8.206 6.940 17.936 1.00 98.62 105 SER A N 1
ATOM 844 C CA . SER A 1 105 ? -9.584 6.739 17.461 1.00 98.62 105 SER A CA 1
ATOM 845 C C . SER A 1 105 ? -10.153 5.382 17.888 1.00 98.62 105 SER A C 1
ATOM 847 O O . SER A 1 105 ? -11.362 5.224 18.079 1.00 98.62 105 SER A O 1
ATOM 849 N N . GLY A 1 106 ? -9.292 4.374 18.043 1.00 98.38 106 GLY A N 1
ATOM 850 C CA . GLY A 1 106 ? -9.671 2.968 18.141 1.00 98.38 106 GLY A CA 1
ATOM 851 C C . GLY A 1 106 ? -10.270 2.402 16.848 1.00 98.38 106 GLY A C 1
ATOM 852 O O . GLY A 1 106 ? -10.996 1.412 16.921 1.00 98.38 106 GLY A O 1
ATOM 853 N N . VAL A 1 107 ? -10.029 3.045 15.699 1.00 98.75 107 VAL A N 1
ATOM 854 C CA . VAL A 1 107 ? -10.258 2.479 14.361 1.00 98.75 107 VAL A CA 1
ATOM 855 C C . VAL A 1 107 ? -9.029 1.660 13.979 1.00 98.75 107 VAL A C 1
ATOM 857 O O . VAL A 1 107 ? -7.897 2.116 14.145 1.00 98.75 107 VAL A O 1
ATOM 860 N N . GLN A 1 108 ? -9.233 0.454 13.462 1.00 98.81 108 GLN A N 1
ATOM 861 C CA . GLN A 1 108 ? -8.160 -0.366 12.908 1.00 98.81 108 GLN A CA 1
ATOM 862 C C . GLN A 1 108 ? -7.702 0.250 11.585 1.00 98.81 108 GLN A C 1
ATOM 864 O O . GLN A 1 108 ? -8.510 0.425 10.676 1.00 98.81 108 GLN A O 1
ATOM 869 N N . LEU A 1 109 ? -6.418 0.577 11.467 1.00 98.88 109 LEU A N 1
ATOM 870 C CA . LEU A 1 109 ? -5.852 1.098 10.223 1.00 98.88 109 LEU A CA 1
ATOM 871 C C . LEU A 1 109 ? -4.931 0.057 9.598 1.00 98.88 109 LEU A C 1
ATOM 873 O O . LEU A 1 109 ? -4.146 -0.578 10.303 1.00 98.88 109 LEU A O 1
ATOM 877 N N . ILE A 1 110 ? -5.027 -0.116 8.284 1.00 98.88 110 ILE A N 1
ATOM 878 C CA . ILE A 1 110 ? -4.170 -1.015 7.505 1.00 98.88 110 ILE A CA 1
ATOM 879 C C . ILE A 1 110 ? -3.332 -0.156 6.563 1.00 98.88 110 ILE A C 1
ATOM 881 O O . ILE A 1 110 ? -3.886 0.641 5.811 1.00 98.88 110 ILE A O 1
ATOM 885 N N . SER A 1 111 ? -2.010 -0.321 6.623 1.00 98.75 111 SER A N 1
ATOM 886 C CA . SER A 1 111 ? -1.057 0.332 5.718 1.00 98.75 111 SER A CA 1
ATOM 887 C C . SER A 1 111 ? -0.609 -0.633 4.616 1.00 98.75 111 SER A C 1
ATOM 889 O O . SER A 1 111 ? -0.974 -1.811 4.613 1.00 98.75 111 SER A O 1
ATOM 891 N N . ASN A 1 112 ? 0.206 -0.146 3.690 1.00 98.81 112 ASN A N 1
ATOM 892 C CA . ASN A 1 112 ? 0.640 -0.868 2.501 1.00 98.81 112 ASN A CA 1
ATOM 893 C C . ASN A 1 112 ? 2.142 -0.734 2.246 1.00 98.81 112 ASN A C 1
ATOM 895 O O . ASN A 1 112 ? 2.807 0.111 2.843 1.00 98.81 112 ASN A O 1
ATOM 899 N N . THR A 1 113 ? 2.636 -1.567 1.336 1.00 98.81 113 THR A N 1
ATOM 900 C CA . THR A 1 113 ? 3.892 -1.388 0.592 1.00 98.81 113 THR A CA 1
ATOM 901 C C . THR A 1 113 ? 3.577 -1.087 -0.876 1.00 98.81 113 THR A C 1
ATOM 903 O O . THR A 1 113 ?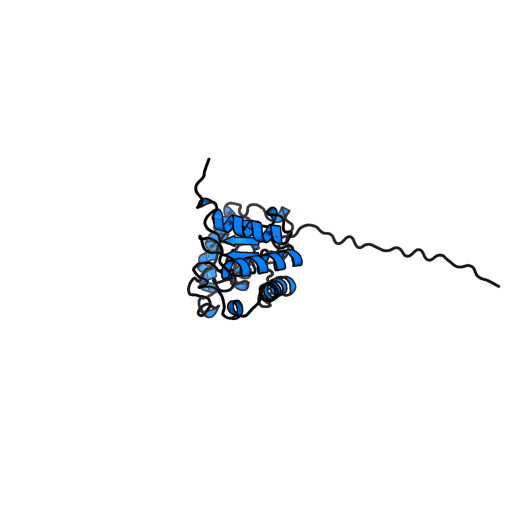 2.420 -1.200 -1.275 1.00 98.81 113 THR A O 1
ATOM 906 N N . GLY A 1 114 ? 4.569 -0.751 -1.700 1.00 98.56 114 GLY A N 1
ATOM 907 C CA . GLY A 1 114 ? 4.385 -0.509 -3.135 1.00 98.56 114 GLY A CA 1
ATOM 908 C C . GLY A 1 114 ? 4.579 0.947 -3.567 1.00 98.56 114 GLY A C 1
ATOM 909 O O . GLY A 1 114 ? 4.986 1.798 -2.777 1.00 98.56 114 GLY A O 1
ATOM 910 N N . LEU A 1 115 ? 4.326 1.220 -4.854 1.00 98.62 115 LEU A N 1
ATOM 911 C CA . LEU A 1 115 ? 4.647 2.486 -5.525 1.00 98.62 115 LEU A CA 1
ATOM 912 C C . LEU A 1 115 ? 3.535 2.970 -6.460 1.00 98.62 115 LEU A C 1
ATOM 914 O O . LEU A 1 115 ? 2.790 2.187 -7.050 1.00 98.62 115 LEU A O 1
ATOM 918 N N . TYR A 1 116 ? 3.479 4.287 -6.654 1.00 98.00 116 TYR A N 1
ATOM 919 C CA . TYR A 1 116 ? 2.487 4.944 -7.498 1.00 98.00 116 TYR A CA 1
ATOM 920 C C . TYR A 1 116 ? 3.076 5.306 -8.875 1.00 98.00 116 TYR A C 1
ATOM 922 O O . TYR A 1 116 ? 3.638 6.386 -9.044 1.00 98.00 116 TYR A O 1
ATOM 930 N N . ALA A 1 117 ? 2.963 4.412 -9.868 1.00 97.56 117 ALA A N 1
ATOM 931 C CA . ALA A 1 117 ? 3.534 4.629 -11.208 1.00 97.56 117 ALA A CA 1
ATOM 932 C C . ALA A 1 117 ? 2.623 5.408 -12.178 1.00 97.56 117 ALA A C 1
ATOM 934 O O . ALA A 1 117 ? 3.028 5.672 -13.306 1.00 97.56 117 ALA A O 1
ATOM 935 N N . ALA A 1 118 ? 1.411 5.781 -11.757 1.00 94.56 118 ALA A N 1
ATOM 936 C CA . ALA A 1 118 ? 0.515 6.609 -12.560 1.00 94.56 118 ALA A CA 1
ATOM 937 C C . ALA A 1 118 ? 0.952 8.088 -12.586 1.00 94.56 118 ALA A C 1
ATOM 939 O O . ALA A 1 118 ? 1.834 8.506 -11.829 1.00 94.56 118 ALA A O 1
ATOM 940 N N . TYR A 1 119 ? 0.303 8.879 -13.445 1.00 93.50 119 TYR A N 1
ATOM 941 C CA . TYR A 1 119 ? 0.675 10.260 -13.773 1.00 93.50 119 TYR A CA 1
ATOM 942 C C . TYR A 1 119 ? 2.107 10.344 -14.303 1.00 93.50 119 TYR A C 1
ATOM 944 O O . TYR A 1 119 ? 2.920 11.119 -13.796 1.00 93.50 119 TYR A O 1
ATOM 952 N N . GLU A 1 120 ? 2.410 9.511 -15.302 1.00 91.25 120 GLU A N 1
ATOM 953 C CA . GLU A 1 120 ? 3.707 9.506 -15.995 1.00 91.25 120 GLU A CA 1
ATOM 954 C C . GLU A 1 120 ? 4.895 9.294 -15.036 1.00 91.25 120 GLU A C 1
ATOM 956 O O . GLU A 1 120 ? 5.988 9.822 -15.233 1.00 91.25 120 GLU A O 1
ATOM 961 N N . GLY A 1 121 ? 4.682 8.533 -13.956 1.00 93.12 121 GLY A N 1
ATOM 962 C CA . GLY A 1 121 ? 5.731 8.212 -12.992 1.00 93.12 121 GLY A CA 1
ATOM 963 C C . GLY A 1 121 ? 6.174 9.373 -12.095 1.00 93.12 121 GLY A C 1
ATOM 964 O O . GLY A 1 121 ? 7.220 9.268 -11.459 1.00 93.12 121 GLY A O 1
ATOM 965 N N . LYS A 1 122 ? 5.391 10.458 -11.979 1.00 96.19 122 LYS A N 1
ATOM 966 C CA . LYS A 1 122 ? 5.711 11.631 -11.132 1.00 96.19 122 LYS A CA 1
ATOM 967 C C . LYS A 1 122 ? 6.092 11.275 -9.684 1.00 96.19 122 LYS A C 1
ATOM 969 O O . LYS A 1 122 ? 6.871 11.977 -9.037 1.00 96.19 122 LYS A O 1
ATOM 974 N N . HIS A 1 123 ? 5.508 10.204 -9.159 1.00 97.19 123 HIS A N 1
ATOM 975 C CA . HIS A 1 123 ? 5.692 9.748 -7.780 1.00 97.19 123 HIS A CA 1
ATOM 976 C C . HIS A 1 123 ? 6.652 8.559 -7.667 1.00 97.19 123 HIS A C 1
ATOM 978 O O . HIS A 1 123 ? 6.725 7.929 -6.615 1.00 97.19 123 HIS A O 1
ATOM 984 N N . LEU A 1 124 ? 7.396 8.249 -8.732 1.00 98.12 124 LEU A N 1
ATOM 985 C CA . LEU A 1 124 ? 8.401 7.198 -8.707 1.00 98.12 124 LEU A CA 1
ATOM 986 C C . LEU A 1 124 ? 9.747 7.744 -8.217 1.00 98.12 124 LEU A C 1
ATOM 988 O O . LEU A 1 124 ? 10.228 8.750 -8.744 1.00 98.12 124 LEU A O 1
ATOM 992 N N . PRO A 1 125 ? 10.380 7.081 -7.239 1.00 97.50 125 PRO A N 1
ATOM 993 C CA . PRO A 1 125 ? 11.692 7.475 -6.745 1.00 97.50 125 PRO A CA 1
ATOM 994 C C . PRO A 1 125 ? 12.804 7.168 -7.745 1.00 97.50 125 PRO A C 1
ATOM 996 O O . PRO A 1 125 ? 12.657 6.312 -8.612 1.00 97.50 125 PRO A O 1
ATOM 999 N N . GLU A 1 126 ? 13.963 7.808 -7.581 1.00 96.88 126 GLU A N 1
ATOM 1000 C CA . GLU A 1 126 ? 15.111 7.639 -8.485 1.00 96.88 126 GLU A CA 1
ATOM 1001 C C . GLU A 1 126 ? 15.540 6.169 -8.633 1.00 96.88 126 GLU A C 1
ATOM 1003 O O . GLU A 1 126 ? 15.761 5.696 -9.749 1.00 96.88 126 GLU A O 1
ATOM 1008 N N . TYR A 1 127 ? 15.560 5.413 -7.526 1.00 97.44 127 TYR A N 1
ATOM 1009 C CA . TYR A 1 127 ? 15.931 3.994 -7.542 1.00 97.44 127 TYR A CA 1
ATOM 1010 C C . TYR A 1 127 ? 15.014 3.155 -8.440 1.00 97.44 127 TYR A C 1
ATOM 1012 O O . TYR A 1 127 ? 15.433 2.118 -8.951 1.00 97.44 127 TYR A O 1
ATOM 1020 N N . PHE A 1 128 ? 13.770 3.595 -8.674 1.00 98.19 128 PHE A N 1
ATOM 1021 C CA . PHE A 1 128 ? 12.852 2.880 -9.548 1.00 98.19 128 PHE A CA 1
ATOM 1022 C C . PHE A 1 128 ? 13.431 2.749 -10.952 1.00 98.19 128 PHE A C 1
ATOM 1024 O O . PHE A 1 128 ? 13.219 1.726 -11.586 1.00 98.19 128 PHE A O 1
ATOM 1031 N N . TYR A 1 129 ? 14.156 3.741 -11.464 1.00 96.94 129 TYR A N 1
ATOM 1032 C CA . TYR A 1 129 ? 14.636 3.721 -12.847 1.00 96.94 129 TYR A CA 1
ATOM 1033 C C . TYR A 1 129 ? 15.814 2.766 -13.056 1.00 96.94 129 TYR A C 1
ATOM 1035 O O . TYR A 1 129 ? 15.982 2.244 -14.157 1.00 96.94 129 TYR A O 1
ATOM 1043 N N . THR A 1 130 ? 16.578 2.474 -12.004 1.00 97.38 130 THR A N 1
ATOM 1044 C CA . THR A 1 130 ? 17.728 1.561 -12.052 1.00 97.38 130 THR A CA 1
ATOM 1045 C C . THR A 1 130 ? 17.398 0.142 -11.610 1.00 97.38 130 THR A C 1
ATOM 1047 O O . THR A 1 130 ? 17.986 -0.803 -12.129 1.00 97.38 130 THR A O 1
ATOM 1050 N N . ASP A 1 131 ? 16.467 -0.019 -10.671 1.00 98.38 131 ASP A N 1
ATOM 1051 C CA . ASP A 1 131 ? 16.163 -1.318 -10.070 1.00 98.38 131 ASP A CA 1
ATOM 1052 C C . ASP A 1 131 ? 15.444 -2.254 -11.054 1.00 98.38 131 ASP A C 1
ATOM 1054 O O . ASP A 1 131 ? 14.655 -1.813 -11.881 1.00 98.38 131 ASP A O 1
ATOM 1058 N N . THR A 1 132 ? 15.642 -3.565 -10.968 1.00 98.75 132 THR A N 1
ATOM 1059 C CA . THR A 1 132 ? 14.800 -4.551 -11.671 1.00 98.75 132 THR A CA 1
ATOM 1060 C C . THR A 1 132 ? 13.481 -4.791 -10.913 1.00 98.75 132 THR A C 1
ATOM 1062 O O . THR A 1 132 ? 13.374 -4.419 -9.740 1.00 98.75 132 THR A O 1
ATOM 1065 N N . PRO A 1 133 ? 12.455 -5.430 -11.517 1.00 98.75 133 PRO A N 1
ATOM 1066 C CA . PRO A 1 133 ? 11.261 -5.862 -10.780 1.00 98.75 133 PRO A CA 1
ATOM 1067 C C . PRO A 1 133 ? 11.577 -6.681 -9.518 1.00 98.75 133 PRO A C 1
ATOM 1069 O O . PRO A 1 133 ? 10.923 -6.512 -8.495 1.00 98.75 133 PRO A O 1
ATOM 1072 N N . GLU A 1 134 ? 12.600 -7.536 -9.568 1.00 98.88 134 GLU A N 1
ATOM 1073 C CA . GLU A 1 134 ? 13.043 -8.380 -8.453 1.00 98.88 134 GLU A CA 1
ATOM 1074 C C . GLU A 1 134 ? 13.664 -7.548 -7.322 1.00 98.88 134 GLU A C 1
ATOM 1076 O O . GLU A 1 134 ? 13.423 -7.820 -6.145 1.00 98.88 134 GLU A O 1
ATOM 1081 N N . GLN A 1 135 ? 14.427 -6.503 -7.657 1.00 98.81 135 GLN A N 1
ATOM 1082 C CA . GLN A 1 135 ? 14.975 -5.574 -6.665 1.00 98.81 135 GLN A CA 1
ATOM 1083 C C . GLN A 1 135 ? 13.873 -4.734 -6.008 1.00 98.81 135 GLN A C 1
ATOM 1085 O O . GLN A 1 135 ? 13.873 -4.587 -4.786 1.00 98.81 135 GLN A O 1
ATOM 1090 N N . LEU A 1 136 ? 12.890 -4.259 -6.784 1.00 98.81 136 LEU A N 1
ATOM 1091 C CA . LEU A 1 136 ? 11.708 -3.581 -6.241 1.00 98.81 136 LEU A CA 1
ATOM 1092 C C . LEU A 1 136 ? 10.918 -4.500 -5.302 1.00 98.81 136 LEU A C 1
ATOM 1094 O O . LEU A 1 136 ? 10.627 -4.121 -4.169 1.00 98.81 136 LEU A O 1
ATOM 1098 N N . ALA A 1 137 ? 10.647 -5.733 -5.734 1.00 98.94 137 ALA A N 1
ATOM 1099 C CA . ALA A 1 137 ? 9.962 -6.724 -4.913 1.00 98.94 137 ALA A CA 1
ATOM 1100 C C . ALA A 1 137 ? 10.728 -7.017 -3.617 1.00 98.94 137 ALA A C 1
ATOM 1102 O O . ALA A 1 137 ? 10.117 -7.115 -2.555 1.00 98.94 137 ALA A O 1
ATOM 1103 N N . SER A 1 138 ? 12.062 -7.092 -3.683 1.00 98.88 138 SER A N 1
ATOM 1104 C CA . SER A 1 138 ? 12.917 -7.333 -2.514 1.00 98.88 138 SER A CA 1
ATOM 1105 C C . SER A 1 138 ? 12.782 -6.232 -1.459 1.00 98.88 138 SER A C 1
ATOM 1107 O O . SER A 1 138 ? 12.786 -6.531 -0.267 1.00 98.88 138 SER A O 1
ATOM 1109 N N . ARG A 1 139 ? 12.608 -4.967 -1.869 1.00 98.62 139 ARG A N 1
ATOM 1110 C CA . ARG A 1 139 ? 12.340 -3.852 -0.940 1.00 98.62 139 ARG A CA 1
ATOM 1111 C C . ARG A 1 139 ? 10.999 -4.030 -0.232 1.00 98.62 139 ARG A C 1
ATOM 1113 O O . ARG A 1 139 ? 10.929 -3.908 0.985 1.00 98.62 139 ARG A O 1
ATOM 1120 N N . TRP A 1 140 ? 9.951 -4.367 -0.977 1.00 98.81 140 TRP A N 1
ATOM 1121 C CA . TRP A 1 140 ? 8.603 -4.544 -0.428 1.00 98.81 140 TRP A CA 1
ATOM 1122 C C . TRP A 1 140 ? 8.494 -5.781 0.474 1.00 98.81 140 TRP A C 1
ATOM 1124 O O . TRP A 1 140 ? 7.868 -5.733 1.531 1.00 98.81 140 TRP A O 1
ATOM 1134 N N . ILE A 1 141 ? 9.178 -6.869 0.111 1.00 98.88 141 ILE A N 1
ATOM 1135 C CA . ILE A 1 141 ? 9.335 -8.060 0.957 1.00 98.88 141 ILE A CA 1
ATOM 1136 C C . ILE A 1 141 ? 10.093 -7.698 2.241 1.00 98.88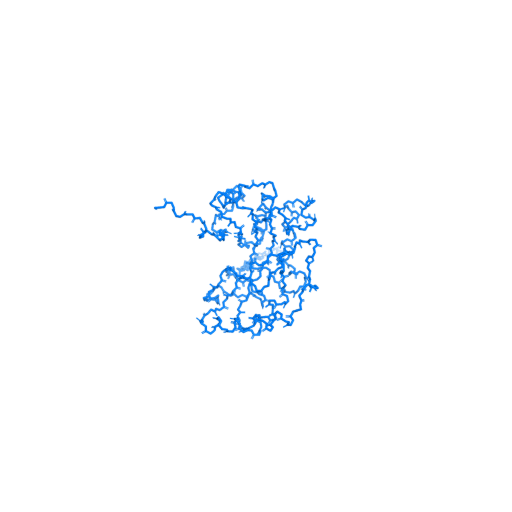 141 ILE A C 1
ATOM 1138 O O . ILE A 1 141 ? 9.704 -8.132 3.323 1.00 98.88 141 ILE A O 1
ATOM 1142 N N . ALA A 1 142 ? 11.130 -6.859 2.158 1.00 98.69 142 ALA A N 1
ATOM 1143 C CA . ALA A 1 142 ? 11.855 -6.410 3.341 1.00 98.69 142 ALA A CA 1
ATOM 1144 C C . ALA A 1 142 ? 10.973 -5.582 4.291 1.00 98.69 142 ALA A C 1
ATOM 1146 O O . ALA A 1 142 ? 11.095 -5.763 5.501 1.00 98.69 142 ALA A O 1
ATOM 1147 N N . GLU A 1 143 ? 10.062 -4.738 3.789 1.00 98.69 143 GLU A N 1
ATOM 1148 C CA . GLU A 1 143 ? 9.066 -4.052 4.635 1.00 98.69 143 GLU A CA 1
ATOM 1149 C C . GLU A 1 143 ? 8.107 -5.040 5.311 1.00 98.69 143 GLU A C 1
ATOM 1151 O O . GLU A 1 143 ? 7.773 -4.879 6.487 1.00 98.69 143 GLU A O 1
ATOM 1156 N N . PHE A 1 144 ? 7.679 -6.079 4.591 1.00 98.62 144 PHE A N 1
ATOM 1157 C CA . PHE A 1 144 ? 6.837 -7.143 5.139 1.00 98.62 144 PHE A CA 1
ATOM 1158 C C . PHE A 1 144 ? 7.550 -7.970 6.218 1.00 98.62 144 PHE A C 1
ATOM 1160 O O . PHE A 1 144 ? 6.929 -8.355 7.204 1.00 98.62 144 PHE A O 1
ATOM 1167 N N . GLN A 1 145 ? 8.851 -8.219 6.073 1.00 98.19 145 GLN A N 1
ATOM 1168 C CA . GLN A 1 145 ? 9.625 -9.028 7.020 1.00 98.19 145 GLN A CA 1
ATOM 1169 C C . GLN A 1 145 ? 10.159 -8.223 8.213 1.00 98.19 145 GLN A C 1
ATOM 1171 O O . GLN A 1 145 ? 10.241 -8.754 9.318 1.00 98.19 145 GLN A O 1
ATOM 1176 N N . ASN A 1 146 ? 10.518 -6.951 8.006 1.00 98.00 146 ASN A N 1
ATOM 1177 C CA . ASN A 1 146 ? 11.290 -6.153 8.969 1.00 98.00 146 ASN A CA 1
ATOM 1178 C C . ASN A 1 146 ? 10.588 -4.863 9.425 1.00 98.00 146 ASN A C 1
ATOM 1180 O O . ASN A 1 146 ? 11.184 -4.075 10.159 1.00 98.00 146 ASN A O 1
ATOM 1184 N N . SER A 1 147 ? 9.327 -4.657 9.035 1.00 98.19 147 SER A N 1
ATOM 1185 C CA . SER A 1 147 ? 8.535 -3.428 9.185 1.00 98.19 147 SER A CA 1
ATOM 1186 C C . SER A 1 147 ? 8.957 -2.286 8.256 1.00 98.19 147 SER A C 1
ATOM 1188 O O . SER A 1 147 ? 10.117 -2.149 7.869 1.00 98.19 147 SER A O 1
ATOM 1190 N N . ILE A 1 148 ? 7.994 -1.430 7.919 1.00 98.31 148 ILE A N 1
ATOM 1191 C CA . ILE A 1 148 ? 8.191 -0.227 7.109 1.00 98.31 148 ILE A CA 1
ATOM 1192 C C . ILE A 1 148 ? 9.127 0.710 7.871 1.00 98.31 148 ILE A C 1
ATOM 1194 O O . ILE A 1 148 ? 8.799 1.126 8.982 1.00 98.31 148 ILE A O 1
ATOM 1198 N N . GLU A 1 149 ? 10.284 1.039 7.296 1.00 95.31 149 GLU A N 1
ATOM 1199 C CA . GLU A 1 149 ? 11.249 2.004 7.851 1.00 95.31 149 GLU A CA 1
ATOM 1200 C C . GLU A 1 149 ? 11.636 1.751 9.329 1.00 95.31 149 GLU A C 1
ATOM 1202 O O . GLU A 1 149 ? 11.895 2.689 10.083 1.00 95.31 149 GLU A O 1
ATOM 1207 N N . ASN A 1 150 ? 11.659 0.488 9.779 1.00 94.50 150 ASN A N 1
ATOM 1208 C CA . ASN A 1 150 ? 11.897 0.104 11.184 1.00 94.50 150 ASN A CA 1
ATOM 1209 C C . ASN A 1 150 ? 10.898 0.714 12.191 1.00 94.50 150 ASN A C 1
ATOM 1211 O O . ASN A 1 150 ? 11.196 0.865 13.378 1.00 94.50 150 ASN A O 1
ATOM 1215 N N . THR A 1 151 ? 9.701 1.086 11.739 1.00 97.06 151 THR A N 1
ATOM 1216 C CA . THR A 1 151 ? 8.663 1.704 12.582 1.00 97.06 151 THR A CA 1
ATOM 1217 C C . THR A 1 151 ? 7.938 0.704 13.484 1.00 97.06 151 THR A C 1
ATOM 1219 O O . THR A 1 151 ? 7.209 1.114 14.393 1.00 97.06 151 THR A O 1
ATOM 1222 N N . GLY A 1 152 ? 8.102 -0.598 13.226 1.00 97.94 152 GLY A N 1
ATOM 1223 C CA . GLY A 1 152 ? 7.293 -1.666 13.815 1.00 97.94 152 GLY A CA 1
ATOM 1224 C C . GLY A 1 152 ? 5.905 -1.812 13.180 1.00 97.94 152 GLY A C 1
ATOM 1225 O O . GLY A 1 152 ? 5.124 -2.643 13.636 1.00 97.94 152 GLY A O 1
ATOM 1226 N N . VAL A 1 153 ? 5.588 -1.025 12.145 1.00 98.69 153 VAL A N 1
ATOM 1227 C CA . VAL A 1 153 ? 4.362 -1.149 11.345 1.00 98.69 153 VAL A CA 1
ATOM 1228 C C . VAL A 1 153 ? 4.651 -1.982 10.102 1.00 98.69 153 VAL A C 1
ATOM 1230 O O . VAL A 1 153 ? 5.596 -1.698 9.371 1.00 98.69 153 VAL A O 1
ATOM 1233 N N . TYR A 1 154 ? 3.818 -2.982 9.841 1.00 98.75 154 TYR A N 1
ATOM 1234 C CA . TYR A 1 154 ? 3.960 -3.890 8.704 1.00 98.75 154 TYR A CA 1
ATOM 1235 C C . TYR A 1 154 ? 2.868 -3.620 7.654 1.00 98.75 154 TYR A C 1
ATOM 1237 O O . TYR A 1 154 ? 1.759 -3.218 8.023 1.00 98.75 154 TYR A O 1
ATOM 1245 N N . PRO A 1 155 ? 3.153 -3.810 6.352 1.00 98.69 155 PRO A N 1
ATOM 1246 C CA . PRO A 1 155 ? 2.155 -3.659 5.300 1.00 98.69 155 PRO A CA 1
ATOM 1247 C C . PRO A 1 155 ? 1.133 -4.804 5.347 1.00 98.69 155 PRO A C 1
ATOM 1249 O O . PRO A 1 155 ? 1.500 -5.968 5.481 1.00 98.69 155 PRO A O 1
ATOM 1252 N N . GLY A 1 156 ? -0.153 -4.478 5.196 1.00 98.62 156 GLY A N 1
ATOM 1253 C CA . GLY A 1 156 ? -1.235 -5.463 5.075 1.00 98.62 156 GLY A CA 1
ATOM 1254 C C . GLY A 1 156 ? -1.655 -5.763 3.638 1.00 98.62 156 GLY A C 1
ATOM 1255 O O . GLY A 1 156 ? -2.458 -6.665 3.416 1.00 98.62 156 GLY A O 1
ATOM 1256 N N . PHE A 1 157 ? -1.125 -5.023 2.662 1.00 98.88 157 PHE A N 1
ATOM 1257 C CA . PHE A 1 157 ? -1.355 -5.227 1.232 1.00 98.88 157 PHE A CA 1
ATOM 1258 C C . PHE A 1 157 ? -0.284 -4.510 0.395 1.00 98.88 157 PHE A C 1
ATOM 1260 O O . PHE A 1 157 ? 0.501 -3.712 0.915 1.00 98.88 157 PHE A O 1
ATOM 1267 N N . ILE A 1 158 ? -0.266 -4.786 -0.908 1.00 98.94 158 ILE A N 1
ATOM 1268 C CA . ILE A 1 158 ? 0.597 -4.130 -1.894 1.00 98.94 158 ILE A CA 1
ATOM 1269 C C . ILE A 1 158 ? -0.254 -3.108 -2.649 1.00 98.94 158 ILE A C 1
ATOM 1271 O O . ILE A 1 158 ? -1.216 -3.480 -3.320 1.00 98.94 158 ILE A O 1
ATOM 1275 N N . LYS A 1 159 ? 0.080 -1.822 -2.560 1.00 98.81 159 LYS A N 1
ATOM 1276 C CA . LYS A 1 159 ? -0.556 -0.746 -3.316 1.00 98.81 159 LYS A CA 1
ATOM 1277 C C . LYS A 1 159 ? 0.304 -0.377 -4.517 1.00 98.81 159 LYS A C 1
ATOM 1279 O O . LYS A 1 159 ? 1.417 0.115 -4.365 1.00 98.81 159 LYS A O 1
ATOM 1284 N N . ILE A 1 160 ? -0.243 -0.560 -5.712 1.00 98.69 160 ILE A N 1
ATOM 1285 C CA . ILE A 1 160 ? 0.362 -0.067 -6.954 1.00 98.69 160 ILE A CA 1
ATOM 1286 C C . ILE A 1 160 ? -0.550 0.947 -7.645 1.00 98.69 160 ILE A C 1
ATOM 1288 O O . ILE A 1 160 ? -1.729 1.079 -7.305 1.00 98.69 160 ILE A O 1
ATOM 1292 N N . ALA A 1 161 ? -0.010 1.665 -8.625 1.00 97.75 161 ALA A N 1
ATOM 1293 C CA . ALA A 1 161 ? -0.790 2.490 -9.539 1.00 97.75 161 ALA A CA 1
ATOM 1294 C C . ALA A 1 161 ? -0.240 2.405 -10.959 1.00 97.75 161 ALA A C 1
ATOM 1296 O O . ALA A 1 161 ? 0.975 2.346 -11.133 1.00 97.75 161 ALA A O 1
ATOM 1297 N N . VAL A 1 162 ? -1.125 2.460 -11.950 1.00 97.75 162 VAL A N 1
ATOM 1298 C CA . VAL A 1 162 ? -0.788 2.564 -13.376 1.00 97.75 162 VAL A CA 1
ATOM 1299 C C . VAL A 1 162 ? -1.639 3.645 -14.039 1.00 97.75 162 VAL A C 1
ATOM 1301 O O . VAL A 1 162 ? -2.731 3.962 -13.555 1.00 97.75 162 VAL A O 1
ATOM 1304 N N . ASP A 1 163 ? -1.161 4.214 -15.145 1.00 94.88 163 ASP A N 1
ATOM 1305 C CA . ASP A 1 163 ? -1.932 5.197 -15.906 1.00 94.88 163 ASP A CA 1
ATOM 1306 C C . ASP A 1 163 ? -3.278 4.639 -16.412 1.00 94.88 163 ASP A C 1
ATOM 1308 O O . ASP A 1 163 ? -3.507 3.436 -16.539 1.00 94.88 163 ASP A O 1
ATOM 1312 N N . ARG A 1 164 ? -4.183 5.549 -16.789 1.00 91.56 164 ARG A N 1
ATOM 1313 C CA . ARG A 1 164 ? -5.518 5.231 -17.338 1.00 91.56 164 ARG A CA 1
ATOM 1314 C C . ARG A 1 164 ? -5.497 4.849 -18.828 1.00 91.56 164 ARG A C 1
ATOM 1316 O O . ARG A 1 164 ? -6.515 4.960 -19.506 1.00 91.56 164 ARG A O 1
ATOM 1323 N N . ARG A 1 165 ? -4.339 4.442 -19.337 1.00 91.38 165 ARG A N 1
ATOM 1324 C CA . ARG A 1 165 ? -4.058 4.078 -20.734 1.00 91.38 165 ARG A CA 1
ATOM 1325 C C . ARG A 1 165 ? -3.363 2.712 -20.760 1.00 91.38 165 ARG A C 1
ATOM 1327 O O . ARG A 1 165 ? -2.966 2.250 -19.691 1.00 91.38 165 ARG A O 1
ATOM 1334 N N . PRO A 1 166 ? -3.226 2.052 -21.924 1.00 95.38 166 PRO A N 1
ATOM 1335 C CA . PRO A 1 166 ? -2.547 0.761 -22.000 1.00 95.38 166 PRO A CA 1
ATOM 1336 C C . PRO A 1 166 ? -1.182 0.767 -21.300 1.00 95.38 166 PRO A C 1
ATOM 1338 O O . PRO A 1 166 ? -0.471 1.775 -21.329 1.00 95.38 166 PRO A O 1
ATOM 1341 N N . LEU A 1 167 ? -0.834 -0.353 -20.662 1.00 97.19 167 LEU A N 1
ATOM 1342 C CA . LEU A 1 167 ? 0.383 -0.461 -19.862 1.00 97.19 167 LEU A CA 1
ATOM 1343 C C . LEU A 1 167 ? 1.634 -0.245 -20.719 1.00 97.19 167 LEU A C 1
ATOM 1345 O O . LEU A 1 167 ? 1.794 -0.833 -21.788 1.00 97.19 167 LEU A O 1
ATOM 1349 N N . GLU A 1 168 ? 2.555 0.533 -20.165 1.00 97.00 168 GLU A N 1
ATOM 1350 C CA . GLU A 1 168 ? 3.895 0.770 -20.697 1.00 97.00 168 GLU A CA 1
ATOM 1351 C C . GLU A 1 168 ? 4.904 0.010 -19.838 1.00 97.00 168 GLU A C 1
ATOM 1353 O O . GLU A 1 168 ? 4.548 -0.527 -18.788 1.00 97.00 168 GLU A O 1
ATOM 1358 N N . GLU A 1 169 ? 6.175 0.003 -20.230 1.00 96.88 169 GLU A N 1
ATOM 1359 C CA . GLU A 1 169 ? 7.232 -0.711 -19.503 1.00 96.88 169 GLU A CA 1
ATOM 1360 C C . GLU A 1 169 ? 7.325 -0.311 -18.023 1.00 96.88 169 GLU A C 1
ATOM 1362 O O . GLU A 1 169 ? 7.451 -1.175 -17.155 1.00 96.88 169 GLU A O 1
ATOM 1367 N N . VAL A 1 170 ? 7.162 0.981 -17.710 1.00 96.94 170 VAL A N 1
ATOM 1368 C CA . VAL A 1 170 ? 7.102 1.489 -16.325 1.00 96.94 170 VAL A CA 1
ATOM 1369 C C . VAL A 1 170 ? 5.974 0.820 -15.526 1.00 96.94 170 VAL A C 1
ATOM 1371 O O . VAL A 1 170 ? 6.175 0.382 -14.393 1.00 96.94 170 VAL A O 1
ATOM 1374 N N . HIS A 1 171 ? 4.805 0.655 -16.146 1.00 98.06 171 HIS A N 1
ATOM 1375 C CA . HIS A 1 171 ? 3.638 0.027 -15.538 1.00 98.06 171 HIS A CA 1
ATOM 1376 C C . HIS A 1 171 ? 3.828 -1.488 -15.397 1.00 98.06 171 HIS A C 1
ATOM 1378 O O . HIS A 1 171 ? 3.580 -2.060 -14.339 1.00 98.06 171 HIS A O 1
ATOM 1384 N N . ARG A 1 172 ? 4.327 -2.158 -16.439 1.00 98.38 172 ARG A N 1
ATOM 1385 C CA . ARG A 1 172 ? 4.578 -3.609 -16.415 1.00 98.38 172 ARG A CA 1
ATOM 1386 C C . ARG A 1 172 ? 5.604 -3.983 -15.350 1.00 98.38 172 ARG A C 1
ATOM 1388 O O . ARG A 1 172 ? 5.424 -4.970 -14.641 1.00 98.38 172 ARG A O 1
ATOM 1395 N N . LYS A 1 173 ? 6.638 -3.158 -15.181 1.00 98.62 173 LYS A N 1
ATOM 1396 C CA . LYS A 1 173 ? 7.663 -3.317 -14.146 1.00 98.62 173 LYS A CA 1
ATOM 1397 C C . LYS A 1 173 ? 7.085 -3.281 -12.732 1.00 98.62 173 LYS A C 1
ATOM 1399 O O . LYS A 1 173 ? 7.381 -4.183 -11.950 1.00 98.62 173 LYS A O 1
ATOM 1404 N N . VAL A 1 174 ? 6.256 -2.282 -12.406 1.00 98.50 174 VAL A N 1
ATOM 1405 C CA . VAL A 1 174 ? 5.655 -2.178 -11.063 1.00 98.50 174 VAL A CA 1
ATOM 1406 C C . VAL A 1 174 ? 4.672 -3.326 -10.794 1.00 98.50 174 VAL A C 1
ATOM 1408 O O . VAL A 1 174 ? 4.654 -3.872 -9.692 1.00 98.50 174 VAL A O 1
ATOM 1411 N N . VAL A 1 175 ? 3.921 -3.765 -11.810 1.00 98.75 175 VAL A N 1
ATOM 1412 C CA . VAL A 1 175 ? 2.989 -4.904 -11.704 1.00 98.75 175 VAL A CA 1
ATOM 1413 C C . VAL A 1 175 ? 3.747 -6.214 -11.493 1.00 98.75 175 VAL A C 1
ATOM 1415 O O . VAL A 1 175 ? 3.379 -7.002 -10.624 1.00 98.75 175 VAL A O 1
ATOM 1418 N N . LYS A 1 176 ? 4.849 -6.435 -12.220 1.00 98.81 176 LYS A N 1
ATOM 1419 C CA . LYS A 1 176 ? 5.695 -7.622 -12.043 1.00 98.81 176 LYS A CA 1
ATOM 1420 C C . LYS A 1 176 ? 6.348 -7.659 -10.660 1.00 98.81 176 LYS A C 1
ATOM 1422 O O . LYS A 1 176 ? 6.358 -8.712 -10.030 1.00 98.81 176 LYS A O 1
ATOM 1427 N N . ALA A 1 177 ? 6.827 -6.521 -10.154 1.00 98.88 177 ALA A N 1
ATOM 1428 C CA . ALA A 1 177 ? 7.316 -6.430 -8.779 1.00 98.88 177 ALA A CA 1
ATOM 1429 C C . ALA A 1 177 ? 6.219 -6.821 -7.769 1.00 98.88 177 ALA A C 1
ATOM 1431 O O . ALA A 1 177 ? 6.482 -7.582 -6.842 1.00 98.88 177 ALA A O 1
ATOM 1432 N N . ALA A 1 178 ? 4.971 -6.393 -7.995 1.00 98.88 178 ALA A N 1
ATOM 1433 C CA . ALA A 1 178 ? 3.853 -6.724 -7.109 1.00 98.88 178 ALA A CA 1
ATOM 1434 C C . ALA A 1 178 ? 3.509 -8.215 -7.150 1.00 98.88 178 ALA A C 1
ATOM 1436 O O . ALA A 1 178 ? 3.225 -8.800 -6.108 1.00 98.88 178 ALA A O 1
ATOM 1437 N N . CYS A 1 179 ? 3.599 -8.844 -8.325 1.00 98.88 179 CYS A N 1
ATOM 1438 C CA . CYS A 1 179 ? 3.439 -10.290 -8.475 1.00 98.88 179 CYS A CA 1
ATOM 1439 C C . CYS A 1 179 ? 4.483 -11.055 -7.651 1.00 98.88 179 CYS A C 1
ATOM 1441 O O . CYS A 1 179 ? 4.134 -11.946 -6.881 1.00 98.88 179 CYS A O 1
ATOM 1443 N N . LEU A 1 180 ? 5.758 -10.672 -7.762 1.00 98.88 180 LEU A N 1
ATOM 1444 C CA . LEU A 1 180 ? 6.849 -11.302 -7.014 1.00 98.88 180 LEU A CA 1
ATOM 1445 C C . LEU A 1 180 ? 6.675 -11.131 -5.499 1.00 98.88 180 LEU A C 1
ATOM 1447 O O . LEU A 1 180 ? 6.823 -12.093 -4.748 1.00 98.88 180 LEU A O 1
ATOM 1451 N N . THR A 1 181 ? 6.297 -9.935 -5.041 1.00 98.88 181 THR A N 1
ATOM 1452 C CA . THR A 1 181 ? 5.997 -9.698 -3.622 1.00 98.88 181 THR A CA 1
ATOM 1453 C C . THR A 1 181 ? 4.791 -10.510 -3.157 1.00 98.88 181 THR A C 1
ATOM 1455 O O . THR A 1 181 ? 4.839 -11.079 -2.069 1.00 98.88 181 THR A O 1
ATOM 1458 N N . HIS A 1 182 ? 3.725 -10.612 -3.955 1.00 98.81 182 HIS A N 1
ATOM 1459 C CA . HIS A 1 182 ? 2.562 -11.438 -3.628 1.00 98.81 182 HIS A CA 1
ATOM 1460 C C . HIS A 1 182 ? 2.942 -12.912 -3.456 1.00 98.81 182 HIS A C 1
ATOM 1462 O O . HIS A 1 182 ? 2.548 -13.521 -2.466 1.00 98.81 182 HIS A O 1
ATOM 1468 N N . LEU A 1 183 ? 3.730 -13.471 -4.377 1.00 98.62 183 LEU A N 1
ATOM 1469 C CA . LEU A 1 183 ? 4.146 -14.875 -4.325 1.00 98.62 183 LEU A CA 1
ATOM 1470 C C . LEU A 1 183 ? 4.966 -15.205 -3.069 1.00 98.62 183 LEU A C 1
ATOM 1472 O O . LEU A 1 183 ? 4.814 -16.293 -2.521 1.00 98.62 183 LEU A O 1
ATOM 1476 N N . GLU A 1 184 ? 5.792 -14.270 -2.595 1.00 98.56 184 GLU A N 1
ATOM 1477 C CA . GLU A 1 184 ? 6.607 -14.466 -1.388 1.00 98.56 184 GLU A CA 1
ATOM 1478 C C . GLU A 1 184 ? 5.819 -14.231 -0.086 1.00 98.56 184 GLU A C 1
ATOM 1480 O O . GLU A 1 184 ? 6.042 -14.903 0.917 1.00 98.56 184 GLU A O 1
ATOM 1485 N N . THR A 1 185 ? 4.905 -13.256 -0.075 1.00 98.19 185 THR A N 1
ATOM 1486 C CA . THR A 1 185 ? 4.297 -12.743 1.172 1.00 98.19 185 THR A CA 1
ATOM 1487 C C . THR A 1 185 ? 2.830 -13.122 1.363 1.00 98.19 185 THR A C 1
ATOM 1489 O O . THR A 1 185 ? 2.305 -13.037 2.472 1.00 98.19 185 THR A O 1
ATOM 1492 N N . GLY A 1 186 ? 2.134 -13.492 0.288 1.00 97.38 186 GLY A N 1
ATOM 1493 C CA . GLY A 1 186 ? 0.684 -13.684 0.261 1.00 97.38 186 GLY A CA 1
ATOM 1494 C C . GLY A 1 186 ? -0.139 -12.389 0.319 1.00 97.38 186 GLY A C 1
ATOM 1495 O O . GLY A 1 186 ? -1.369 -12.457 0.342 1.00 97.38 186 GLY A O 1
ATOM 1496 N N . LEU A 1 187 ? 0.490 -11.205 0.336 1.00 98.50 187 LEU A N 1
ATOM 1497 C CA . LEU A 1 187 ? -0.220 -9.924 0.397 1.00 98.50 187 LEU A CA 1
ATOM 1498 C C . LEU A 1 187 ? -1.093 -9.696 -0.844 1.00 98.50 187 LEU A C 1
ATOM 1500 O O . LEU A 1 187 ? -0.663 -9.922 -1.971 1.00 98.50 187 LEU A O 1
ATOM 1504 N N . THR A 1 188 ? -2.314 -9.194 -0.652 1.00 98.31 188 THR A N 1
ATOM 1505 C CA . THR A 1 188 ? -3.217 -8.830 -1.761 1.00 98.31 188 THR A CA 1
ATOM 1506 C C . THR A 1 188 ? -2.675 -7.627 -2.536 1.00 98.31 188 THR A C 1
ATOM 1508 O O . THR A 1 188 ? -2.145 -6.690 -1.935 1.00 98.31 188 THR A O 1
ATOM 1511 N N . ILE A 1 189 ? -2.842 -7.625 -3.859 1.00 98.81 189 ILE A N 1
ATOM 1512 C CA . ILE A 1 189 ? -2.463 -6.516 -4.737 1.00 98.81 189 ILE A CA 1
ATOM 1513 C C . ILE A 1 189 ? -3.678 -5.609 -4.932 1.00 98.81 189 ILE A C 1
ATOM 1515 O O . ILE A 1 189 ? -4.710 -6.023 -5.452 1.00 98.81 189 ILE A O 1
ATOM 1519 N N . MET A 1 190 ? -3.556 -4.345 -4.551 1.00 98.69 190 MET A N 1
ATOM 1520 C CA . MET A 1 190 ? -4.547 -3.308 -4.807 1.00 98.69 190 MET A CA 1
ATOM 1521 C C . MET A 1 190 ? -3.972 -2.299 -5.791 1.00 98.69 190 MET A C 1
ATOM 1523 O O . MET A 1 190 ? -2.983 -1.635 -5.491 1.00 98.69 190 MET A O 1
ATOM 1527 N N . SER A 1 191 ? -4.608 -2.136 -6.948 1.00 98.25 191 SER A N 1
ATOM 1528 C CA . SER A 1 191 ? -4.109 -1.238 -7.988 1.00 98.25 191 SER A CA 1
ATOM 1529 C C . SER A 1 191 ? -5.020 -0.038 -8.191 1.00 98.25 191 SER A C 1
ATOM 1531 O O . SER A 1 191 ? -6.221 -0.186 -8.436 1.00 98.25 191 SER A O 1
ATOM 1533 N N . HIS A 1 192 ? -4.446 1.165 -8.104 1.00 96.50 192 HIS A N 1
ATOM 1534 C CA . HIS A 1 192 ? -5.008 2.349 -8.744 1.00 96.50 192 HIS A CA 1
ATOM 1535 C C . HIS A 1 192 ? -4.898 2.182 -10.253 1.00 96.50 192 HIS A C 1
ATOM 1537 O O . HIS A 1 192 ? -3.813 2.226 -10.828 1.00 96.50 192 HIS A O 1
ATOM 1543 N N . THR A 1 193 ? -6.042 2.003 -10.893 1.00 87.62 193 THR A N 1
ATOM 1544 C CA . THR A 1 193 ? -6.132 1.966 -12.343 1.00 87.62 193 THR A CA 1
ATOM 1545 C C . THR A 1 193 ? -7.432 2.627 -12.776 1.00 87.62 193 THR A C 1
ATOM 1547 O O . THR A 1 193 ? -8.369 2.767 -11.993 1.00 87.62 193 THR A O 1
ATOM 1550 N N . GLY A 1 194 ? -7.457 3.144 -13.999 1.00 80.88 194 GLY A N 1
ATOM 1551 C CA . GLY A 1 194 ? -8.632 3.824 -14.525 1.00 80.88 194 GLY A CA 1
ATOM 1552 C C . GLY A 1 194 ? -9.634 2.832 -15.095 1.00 80.88 194 GLY A C 1
ATOM 1553 O O . GLY A 1 194 ? -10.477 2.291 -14.388 1.00 80.88 194 GLY A O 1
ATOM 1554 N N . LEU A 1 195 ? -9.537 2.678 -16.409 1.00 90.75 195 LEU A N 1
ATOM 1555 C CA . LEU A 1 195 ? -10.476 1.951 -17.252 1.00 90.75 195 LEU A CA 1
ATOM 1556 C C . LEU A 1 195 ? -10.145 0.453 -17.317 1.00 90.75 195 LEU A C 1
ATOM 1558 O O . LEU A 1 195 ? -9.085 0.015 -16.867 1.00 90.75 195 LEU A O 1
ATOM 1562 N N . ALA A 1 196 ? -11.034 -0.316 -17.936 1.00 93.81 196 ALA A N 1
ATOM 1563 C CA . ALA A 1 196 ? -10.926 -1.760 -18.096 1.00 93.81 196 ALA A CA 1
ATOM 1564 C C . ALA A 1 196 ? -9.609 -2.194 -18.738 1.00 93.81 196 ALA A C 1
ATOM 1566 O O . ALA A 1 196 ? -8.954 -3.097 -18.232 1.00 93.81 196 ALA A O 1
ATOM 1567 N N . VAL A 1 197 ? -9.181 -1.535 -19.817 1.00 95.31 197 VAL A N 1
ATOM 1568 C CA . VAL A 1 197 ? -7.993 -1.948 -20.585 1.00 95.31 197 VAL A CA 1
ATOM 1569 C C . VAL A 1 197 ? -6.741 -2.119 -19.704 1.00 95.31 197 VAL A C 1
ATOM 1571 O O . VAL A 1 197 ? -6.207 -3.228 -19.667 1.00 95.31 197 VAL A O 1
ATOM 1574 N N . PRO A 1 198 ? -6.266 -1.104 -18.952 1.00 96.06 198 PRO A N 1
ATOM 1575 C CA . PRO A 1 198 ? -5.126 -1.296 -18.057 1.00 96.06 198 PRO A CA 1
ATOM 1576 C C . PRO A 1 198 ? -5.418 -2.234 -16.879 1.00 96.06 198 PRO A C 1
ATOM 1578 O O . PRO A 1 198 ? -4.486 -2.846 -16.363 1.00 96.06 198 PRO A O 1
ATOM 1581 N N . ALA A 1 199 ? -6.667 -2.374 -16.426 1.00 96.50 199 ALA A N 1
ATOM 1582 C CA . ALA A 1 199 ? -7.010 -3.331 -15.374 1.00 96.50 199 ALA A CA 1
ATOM 1583 C C . ALA A 1 199 ? -6.832 -4.784 -15.849 1.00 96.50 199 ALA A C 1
ATOM 1585 O O . ALA A 1 199 ? -6.145 -5.563 -15.191 1.00 96.50 199 ALA A O 1
ATOM 1586 N N . PHE A 1 200 ? -7.370 -5.131 -17.020 1.00 96.44 200 PHE A N 1
ATOM 1587 C CA . PHE A 1 200 ? -7.245 -6.472 -17.594 1.00 96.44 200 PHE A CA 1
ATOM 1588 C C . PHE A 1 200 ? -5.807 -6.802 -17.998 1.00 96.44 200 PHE A C 1
ATOM 1590 O O . PHE A 1 200 ? -5.353 -7.903 -17.725 1.00 96.44 200 PHE A O 1
ATOM 1597 N N . GLN A 1 201 ? -5.038 -5.839 -18.512 1.00 98.19 201 GLN A N 1
ATOM 1598 C CA . GLN A 1 201 ? -3.610 -6.055 -18.788 1.00 98.19 201 GLN A CA 1
ATOM 1599 C C . GLN A 1 201 ? -2.783 -6.336 -17.525 1.00 98.19 201 GLN A C 1
ATOM 1601 O O . GLN A 1 201 ? -1.772 -7.029 -17.589 1.00 98.19 201 GLN A O 1
ATOM 1606 N N . GLN A 1 202 ? -3.178 -5.797 -16.367 1.00 98.50 202 GLN A N 1
ATOM 1607 C CA . GLN A 1 202 ? -2.549 -6.171 -15.098 1.00 98.50 202 GLN A CA 1
ATOM 1608 C C . GLN A 1 202 ? -2.920 -7.602 -14.710 1.00 98.50 202 GLN A C 1
ATOM 1610 O O . GLN A 1 202 ? -2.040 -8.358 -14.314 1.00 98.50 202 GLN A O 1
ATOM 1615 N N . ILE A 1 203 ? -4.195 -7.977 -14.856 1.00 98.25 203 ILE A N 1
ATOM 1616 C CA . ILE A 1 203 ? -4.675 -9.339 -14.588 1.00 98.25 203 ILE A CA 1
ATOM 1617 C C . ILE A 1 203 ? -3.954 -10.360 -15.479 1.00 98.25 203 ILE A C 1
ATOM 1619 O O . ILE A 1 203 ? -3.490 -11.366 -14.958 1.00 98.25 203 ILE A O 1
ATOM 1623 N N . GLU A 1 204 ? -3.765 -10.070 -16.769 1.00 98.56 204 GLU A N 1
ATOM 1624 C CA . GLU A 1 204 ? -2.986 -10.913 -17.689 1.00 98.56 204 GLU A CA 1
ATOM 1625 C C . GLU A 1 204 ? -1.565 -11.159 -17.156 1.00 98.56 204 GLU A C 1
ATOM 1627 O O . GLU A 1 204 ? -1.121 -12.301 -17.079 1.00 98.56 204 GLU A O 1
ATOM 1632 N N . ILE A 1 205 ? -0.871 -10.108 -16.696 1.00 98.62 205 ILE A N 1
ATOM 1633 C CA . ILE A 1 205 ? 0.469 -10.248 -16.099 1.00 98.62 205 ILE A CA 1
ATOM 1634 C C . ILE A 1 205 ? 0.417 -11.117 -14.833 1.00 98.62 205 ILE A C 1
ATOM 1636 O O . ILE A 1 205 ? 1.316 -11.927 -14.612 1.00 98.62 205 ILE A O 1
ATOM 1640 N N . LEU A 1 206 ? -0.609 -10.969 -13.990 1.00 98.69 206 LEU A N 1
ATOM 1641 C CA . LEU A 1 206 ? -0.781 -11.811 -12.803 1.00 98.69 206 LEU A CA 1
ATOM 1642 C C . LEU A 1 206 ? -0.938 -13.288 -13.197 1.00 98.69 206 LEU A C 1
ATOM 1644 O O . LEU A 1 206 ? -0.228 -14.141 -12.661 1.00 98.69 206 LEU A O 1
ATOM 1648 N N . GLU A 1 207 ? -1.812 -13.586 -14.157 1.00 98.62 207 GLU A N 1
ATOM 1649 C CA . GLU A 1 207 ? -2.076 -14.946 -14.637 1.00 98.62 207 GLU A CA 1
ATOM 1650 C C . GLU A 1 207 ? -0.839 -15.576 -15.293 1.00 98.62 207 GLU A C 1
ATOM 1652 O O . GLU A 1 207 ? -0.514 -16.731 -15.010 1.00 98.62 207 GLU A O 1
ATOM 1657 N N . GLU A 1 208 ? -0.082 -14.808 -16.084 1.00 98.44 208 GLU A N 1
ATOM 1658 C CA . GLU A 1 208 ? 1.211 -15.220 -16.652 1.00 98.44 208 GLU A CA 1
ATOM 1659 C C . GLU A 1 208 ? 2.243 -15.591 -15.572 1.00 98.44 208 GLU A C 1
ATOM 1661 O O . GLU A 1 208 ? 3.113 -16.432 -15.805 1.00 98.44 208 GLU A O 1
ATOM 1666 N N . ASN A 1 209 ? 2.139 -15.000 -14.376 1.00 98.06 209 ASN A N 1
ATOM 1667 C CA . ASN A 1 209 ? 2.975 -15.316 -13.212 1.00 98.06 209 ASN A CA 1
ATOM 1668 C C . ASN A 1 209 ? 2.333 -16.362 -12.276 1.00 98.06 209 ASN A C 1
ATOM 1670 O O . ASN A 1 209 ? 2.833 -16.593 -11.175 1.00 98.06 209 ASN A O 1
ATOM 1674 N N . GLY A 1 210 ? 1.244 -17.014 -12.698 1.00 98.12 210 GLY A N 1
ATOM 1675 C CA . GLY A 1 210 ? 0.564 -18.063 -11.934 1.00 98.12 210 GLY A CA 1
ATOM 1676 C C . GLY A 1 210 ? -0.267 -17.553 -10.753 1.00 98.12 210 GLY A C 1
ATOM 1677 O O . GLY A 1 210 ? -0.582 -18.329 -9.850 1.00 98.12 210 GLY A O 1
ATOM 1678 N N . ILE A 1 211 ? -0.619 -16.265 -10.734 1.00 98.62 211 ILE A N 1
ATOM 1679 C CA . ILE A 1 211 ? -1.406 -15.634 -9.671 1.00 98.62 211 ILE A CA 1
ATOM 1680 C C . ILE A 1 211 ? -2.873 -15.597 -10.085 1.00 98.62 211 ILE A C 1
ATOM 1682 O O . ILE A 1 211 ? -3.230 -15.091 -11.145 1.00 98.62 211 ILE A O 1
ATOM 1686 N N . HIS A 1 212 ? -3.745 -16.105 -9.217 1.00 98.44 212 HIS A N 1
ATOM 1687 C CA . HIS A 1 212 ? -5.181 -16.087 -9.467 1.00 98.44 212 HIS A CA 1
ATOM 1688 C C . HIS A 1 212 ? -5.748 -14.653 -9.352 1.00 98.44 212 HIS A C 1
ATOM 1690 O O . HIS A 1 212 ? -5.416 -13.956 -8.386 1.00 98.44 212 HIS A O 1
ATOM 1696 N N . PRO A 1 213 ? -6.671 -14.216 -10.235 1.00 97.50 213 PRO A N 1
ATOM 1697 C CA . PRO A 1 213 ? -7.227 -12.855 -10.215 1.00 97.50 213 PRO A CA 1
ATOM 1698 C C . PRO A 1 213 ? -7.901 -12.434 -8.899 1.00 97.50 213 PRO A C 1
ATOM 1700 O O . PRO A 1 213 ? -8.026 -11.246 -8.620 1.00 97.50 213 PRO A O 1
ATOM 1703 N N . SER A 1 214 ? -8.294 -13.382 -8.039 1.00 97.25 214 SER A N 1
ATOM 1704 C CA . SER A 1 214 ? -8.817 -13.078 -6.694 1.00 97.25 214 SER A CA 1
ATOM 1705 C C . SER A 1 214 ? -7.804 -12.395 -5.767 1.00 97.25 214 SER A C 1
ATOM 1707 O O . SER A 1 214 ? -8.194 -11.898 -4.715 1.00 97.25 214 SER A O 1
ATOM 1709 N N . ALA A 1 215 ? -6.516 -12.389 -6.120 1.00 97.38 215 ALA A N 1
ATOM 1710 C CA . ALA A 1 215 ? -5.474 -11.654 -5.408 1.00 97.38 215 ALA A CA 1
ATOM 1711 C C . ALA A 1 215 ? -5.394 -10.167 -5.808 1.00 97.38 215 ALA A C 1
ATOM 1713 O O . ALA A 1 215 ? -4.540 -9.450 -5.284 1.00 97.38 215 ALA A O 1
ATOM 1714 N N . PHE A 1 216 ? -6.248 -9.703 -6.727 1.00 98.38 216 PHE A N 1
ATOM 1715 C CA . PHE A 1 216 ? -6.207 -8.358 -7.291 1.00 98.38 216 PHE A CA 1
ATOM 1716 C C . PHE A 1 216 ? -7.469 -7.550 -6.981 1.00 98.38 216 PHE A C 1
ATOM 1718 O O . PHE A 1 216 ? -8.593 -8.005 -7.183 1.00 98.38 216 PHE A O 1
ATOM 1725 N N . ILE A 1 217 ? -7.278 -6.305 -6.551 1.00 98.06 217 ILE A N 1
ATOM 1726 C CA . ILE A 1 217 ? -8.341 -5.317 -6.367 1.00 98.06 217 ILE A CA 1
ATOM 1727 C C . ILE A 1 217 ? -8.156 -4.207 -7.403 1.00 98.06 217 ILE A C 1
ATOM 1729 O O . ILE A 1 217 ? -7.232 -3.393 -7.305 1.00 98.06 217 ILE A O 1
ATOM 1733 N N . TRP A 1 218 ? -9.083 -4.137 -8.360 1.00 96.31 218 TRP A N 1
ATOM 1734 C CA . TRP A 1 218 ? -9.219 -3.008 -9.279 1.00 96.31 218 TRP A CA 1
ATOM 1735 C C . TRP A 1 218 ? -9.898 -1.844 -8.555 1.00 96.31 218 TRP A C 1
ATOM 1737 O O . TRP A 1 218 ? -11.114 -1.821 -8.357 1.00 96.31 218 TRP A O 1
ATOM 1747 N N . THR A 1 219 ? -9.115 -0.838 -8.165 1.00 95.12 219 THR A N 1
ATOM 1748 C CA . THR A 1 219 ? -9.686 0.382 -7.586 1.00 95.12 219 THR A CA 1
ATOM 1749 C C . THR A 1 219 ? -10.116 1.375 -8.662 1.00 95.12 219 THR A C 1
ATOM 1751 O O . THR A 1 219 ? -9.495 1.455 -9.710 1.00 95.12 219 THR A O 1
ATOM 1754 N N . HIS A 1 220 ? -11.167 2.152 -8.382 1.00 94.62 220 HIS A N 1
ATOM 1755 C CA . HIS A 1 220 ? -11.802 3.090 -9.321 1.00 94.62 220 HIS A CA 1
ATOM 1756 C C . HIS A 1 220 ? -12.552 2.465 -10.509 1.00 94.62 220 HIS A C 1
ATOM 1758 O O . HIS A 1 220 ? -12.864 3.181 -11.459 1.00 94.62 220 HIS A O 1
ATOM 1764 N N . ALA A 1 221 ? -12.939 1.187 -10.415 1.00 92.81 221 ALA A N 1
ATOM 1765 C CA . ALA A 1 221 ? -13.780 0.517 -11.413 1.00 92.81 221 ALA A CA 1
ATOM 1766 C C . ALA A 1 221 ? -15.106 1.254 -11.710 1.00 92.81 221 ALA A C 1
ATOM 1768 O O . ALA A 1 221 ? -15.611 1.171 -12.819 1.00 92.81 221 ALA A O 1
ATOM 1769 N N . HIS A 1 222 ? -15.629 2.056 -10.771 1.00 91.69 222 HIS A N 1
ATOM 1770 C CA . HIS A 1 222 ? -16.810 2.913 -10.980 1.00 91.69 222 HIS A CA 1
ATOM 1771 C C . HIS A 1 222 ? -16.638 3.990 -12.066 1.00 91.69 222 HIS A C 1
ATOM 1773 O O . HIS A 1 222 ? -17.613 4.630 -12.445 1.00 91.69 222 HIS A O 1
ATOM 1779 N N . ASN A 1 223 ? -15.406 4.250 -12.516 1.00 91.50 223 ASN A N 1
ATOM 1780 C CA . ASN A 1 223 ? -15.144 5.160 -13.629 1.00 91.50 223 ASN A CA 1
ATOM 1781 C C . ASN A 1 223 ? -15.284 4.488 -15.000 1.00 91.50 223 ASN A C 1
ATOM 1783 O O . ASN A 1 223 ? -15.227 5.190 -16.010 1.00 91.50 223 ASN A O 1
ATOM 1787 N N . GLU A 1 224 ? -15.371 3.160 -15.047 1.00 91.56 224 GLU A N 1
ATOM 1788 C CA . GLU A 1 224 ? -15.667 2.437 -16.276 1.00 91.56 224 GLU A CA 1
ATOM 1789 C C . GLU A 1 224 ? -17.164 2.540 -16.571 1.00 91.56 224 GLU A C 1
ATOM 1791 O O . GLU A 1 224 ? -17.990 2.527 -15.655 1.00 91.56 224 GLU A O 1
ATOM 1796 N N . GLN A 1 225 ? -17.511 2.680 -17.849 1.00 88.25 225 GLN A N 1
ATOM 1797 C CA . GLN A 1 225 ? -18.913 2.660 -18.240 1.00 88.25 225 GLN A CA 1
ATOM 1798 C C . GLN A 1 225 ? -19.455 1.244 -18.079 1.00 88.25 225 GLN A C 1
ATOM 1800 O O . GLN A 1 225 ? -18.774 0.268 -18.383 1.00 88.25 225 GLN A O 1
ATOM 1805 N N . ASP A 1 226 ? -20.692 1.136 -17.607 1.00 85.31 226 ASP A N 1
ATOM 1806 C CA . ASP A 1 226 ? -21.398 -0.132 -17.688 1.00 85.31 226 ASP A CA 1
ATOM 1807 C C . ASP A 1 226 ? -21.723 -0.401 -19.163 1.00 85.31 226 ASP A C 1
ATOM 1809 O O . ASP A 1 226 ? -22.294 0.456 -19.842 1.00 85.31 226 ASP A O 1
ATOM 1813 N N . HIS A 1 227 ? -21.299 -1.558 -19.669 1.00 78.88 227 HIS A N 1
ATOM 1814 C CA . HIS A 1 227 ? -21.532 -1.980 -21.055 1.00 78.88 227 HIS A CA 1
ATOM 1815 C C . HIS A 1 227 ? -22.737 -2.932 -21.163 1.00 78.88 227 HIS A C 1
ATOM 1817 O O . HIS A 1 227 ? -22.890 -3.601 -22.188 1.00 78.88 227 HIS A O 1
ATOM 1823 N N . THR A 1 228 ? -23.554 -3.026 -20.103 1.00 73.12 228 THR A N 1
ATOM 1824 C CA . THR A 1 228 ? -24.790 -3.830 -20.054 1.00 73.12 228 THR A CA 1
ATOM 1825 C C . THR A 1 228 ? -26.038 -3.094 -20.532 1.00 73.12 228 THR A C 1
ATOM 1827 O O . THR A 1 228 ? -26.105 -1.847 -20.439 1.00 73.12 228 THR A O 1
#

Foldseek 3Di:
DDDDDDDPPPPPPPPPPPPQDWFAFLVGIDHPVQQWAEAEEDALDWDLPFLVPDDPVVDDLVVSCVVRLVVLLVVVVVPHAEYEHQQEPQTGDDSVSRVVSCVSNVRTYAYAYAWECEPVRRSPDPVLVVDFLCRSLVVLLCCQVQNDVNPSGHHRAHEYEYYQDADDPSRLSRLSSRLSNCVVRVHAYEYHYEEDRNVVVSVVSNVVSVHHCVSYHHPHHVNYDDPD

Radius of gyration: 21.05 Å; chains: 1; bounding box: 51×81×46 Å

Secondary structure (DSSP, 8-state):
----------------------EEETTEEE-GGG--EEEEEE-S---TT-TTT-SGGGS-HHHHHHHHHHHHHHHHHTTEEEEEE---BTTT--HHHHHHHHHHH--EEE-EE-BB-TTTTTT--HHHHHS-HHHHHHHHHHHHHH-GGGSS---SEEEEE--SSS--HHHHHHHHHHHHHHHHH-PPEEEE--SHHHHHHHHHHHHHTT--GGGEEEETGGGSPP--

Sequence (228 aa):
MKYFFPFLLILVLLSCQNNQPKIITVLGEISPSELGKTLHHEHLLVDFIGADSTGYNRWNKQEVVNKVLPFLIEIKNTGYKTLVDATPEYLGRDPQLLKILSERSGVQLISNTGLYAAYEGKHLPEYFYTDTPEQLASRWIAEFQNSIENTGVYPGFIKIAVDRRPLEEVHRKVVKAACLTHLETGLTIMSHTGLAVPAFQQIEILEENGIHPSAFIWTHAHNEQDHT

pLDDT: mean 93.0, std 13.68, range [39.81, 98.94]